Protein AF-A0A7W5ZHS7-F1 (afdb_monomer)

Mean predicted aligned erro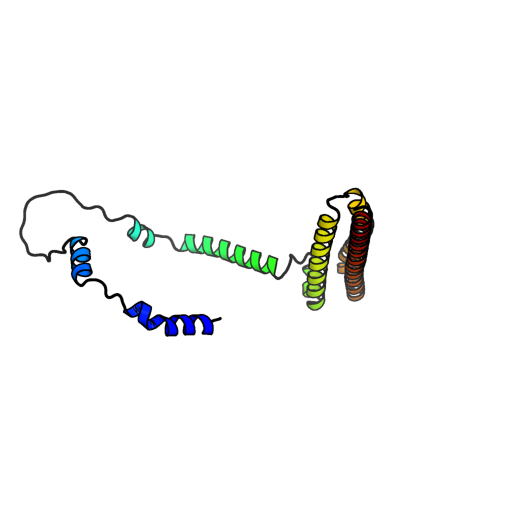r: 19.46 Å

Sequence (198 aa):
MKDKLQRFVRDNREAFDVYEPSDDLWNRLNQQLPAEEAPKVVPEVTPAVSTPSPFKQAWRNLNWRIAASIALVIGLGWVGYRVNQNYGITEAPEVALSNPTFAKQVSQYTQLIDTKRDELRQMTESNPNLYKEFAVELDQLERSYQNLKSDLPKNPNQEVVIQAMIQNLQWQIDLLNQQLDIIQRIKNKNNHANDKIM

Foldseek 3Di:
DVVVVVCVCVVCVVVVVVDDDDPCPVVVVVVVDPDDDDDDDDDDDDDDDDDDDPPVVCVVPPPVVVVVVVCVVVVCVVVVVVCCVVQVPQPCPPVCVVDVVLSVLVVVLVVLLVVLLVVLCVLCVVPVVLNVVLVVVLVVLVVVLVVLVVCLVVDPCNVVSSVVNSVSSVVSNVSSVVSSVVSVVVVVVVVVVVVVVD

Radius of gyration: 34.47 Å; Cα contacts (8 Å, |Δi|>4): 65; chains: 1; bounding box: 66×87×79 Å

Structure (mmCIF, N/CA/C/O backbone):
data_AF-A0A7W5ZHS7-F1
#
_entry.id   AF-A0A7W5ZHS7-F1
#
loop_
_atom_site.group_PDB
_atom_site.id
_atom_site.type_symbol
_atom_site.label_atom_id
_atom_site.label_alt_id
_atom_site.label_comp_id
_atom_site.label_asym_id
_atom_site.label_entity_id
_atom_site.label_seq_id
_atom_site.pdbx_PDB_ins_code
_atom_site.Cartn_x
_atom_site.Cartn_y
_atom_site.Cartn_z
_atom_site.occupancy
_atom_site.B_iso_or_equiv
_atom_site.auth_seq_id
_atom_site.auth_comp_id
_atom_site.auth_asym_id
_atom_site.auth_atom_id
_atom_site.pdbx_PDB_model_num
ATOM 1 N N . MET A 1 1 ? 19.246 -1.621 25.371 1.00 56.97 1 MET A N 1
ATOM 2 C CA . MET A 1 1 ? 18.595 -2.608 26.275 1.00 56.97 1 MET A CA 1
ATOM 3 C C . MET A 1 1 ? 19.594 -3.396 27.125 1.00 56.97 1 MET A C 1
ATOM 5 O O . MET A 1 1 ? 19.267 -3.669 28.272 1.00 56.97 1 MET A O 1
ATOM 9 N N . LYS A 1 2 ? 20.799 -3.714 26.620 1.00 61.50 2 LYS A N 1
ATOM 10 C CA . LYS A 1 2 ? 21.853 -4.446 27.357 1.00 61.50 2 LYS A CA 1
ATOM 11 C C . LYS A 1 2 ? 22.235 -3.801 28.705 1.00 61.50 2 LYS A C 1
ATOM 13 O O . LYS A 1 2 ? 22.369 -4.504 29.700 1.00 61.50 2 LYS A O 1
ATOM 18 N N . ASP A 1 3 ? 22.248 -2.470 28.773 1.00 78.62 3 ASP A N 1
ATOM 19 C CA . ASP A 1 3 ? 22.672 -1.730 29.977 1.00 78.62 3 ASP A CA 1
ATOM 20 C C . ASP A 1 3 ? 21.692 -1.828 31.157 1.00 78.62 3 ASP A C 1
ATOM 22 O O . ASP A 1 3 ? 22.062 -1.600 32.305 1.00 78.62 3 ASP A O 1
ATOM 26 N N . LYS A 1 4 ? 20.410 -2.132 30.906 1.00 80.25 4 LYS A N 1
ATOM 27 C CA . LYS A 1 4 ? 19.414 -2.285 31.983 1.00 80.25 4 LYS A CA 1
ATOM 28 C C . LYS A 1 4 ? 19.622 -3.593 32.746 1.00 80.25 4 LYS A C 1
ATOM 30 O O . LYS A 1 4 ? 19.571 -3.591 33.969 1.00 80.25 4 LYS A O 1
ATOM 35 N N . LEU A 1 5 ? 19.913 -4.675 32.024 1.00 83.69 5 LEU A N 1
ATOM 36 C CA . LEU A 1 5 ? 20.125 -5.995 32.612 1.00 83.69 5 LEU A CA 1
ATOM 37 C C . LEU A 1 5 ? 21.471 -6.075 33.341 1.00 83.69 5 LEU A C 1
ATOM 39 O O . LEU A 1 5 ? 21.538 -6.610 34.440 1.00 83.69 5 LEU A O 1
ATOM 43 N N . GLN A 1 6 ? 22.518 -5.457 32.783 1.00 82.62 6 GLN A N 1
ATOM 44 C CA . GLN A 1 6 ? 23.827 -5.387 33.435 1.00 82.62 6 GLN A CA 1
ATOM 45 C C . GLN A 1 6 ? 23.772 -4.637 34.776 1.00 82.62 6 GLN A C 1
ATOM 47 O O . GLN A 1 6 ? 24.385 -5.077 35.745 1.00 82.62 6 GLN A O 1
ATOM 52 N N . ARG A 1 7 ? 23.005 -3.539 34.850 1.00 85.44 7 ARG A N 1
ATOM 53 C CA . ARG A 1 7 ? 22.754 -2.826 36.114 1.00 85.44 7 ARG A CA 1
ATOM 54 C C . ARG A 1 7 ? 21.963 -3.683 37.095 1.00 85.44 7 ARG A C 1
ATOM 56 O O . ARG A 1 7 ? 22.403 -3.848 38.219 1.00 85.44 7 ARG A O 1
ATOM 63 N N . PHE A 1 8 ? 20.876 -4.310 36.646 1.00 90.31 8 PHE A N 1
ATOM 64 C CA . PHE A 1 8 ? 20.063 -5.182 37.495 1.00 90.31 8 PHE A CA 1
ATOM 65 C C . PHE A 1 8 ? 20.876 -6.322 38.125 1.00 90.31 8 PHE A C 1
ATOM 67 O O . PHE A 1 8 ? 20.809 -6.521 39.331 1.00 90.31 8 PHE A O 1
ATOM 74 N N . VAL A 1 9 ? 21.684 -7.038 37.337 1.00 85.62 9 VAL A N 1
ATOM 75 C CA . VAL A 1 9 ? 22.511 -8.145 37.848 1.00 85.62 9 VAL A CA 1
ATOM 76 C C . VAL A 1 9 ? 23.568 -7.643 38.832 1.00 85.62 9 VAL A C 1
ATOM 78 O O . VAL A 1 9 ? 23.790 -8.270 39.862 1.00 85.62 9 VAL A O 1
ATOM 81 N N . ARG A 1 10 ? 24.199 -6.497 38.549 1.00 84.19 10 ARG A N 1
ATOM 82 C CA . ARG A 1 10 ? 25.200 -5.898 39.441 1.00 84.19 10 ARG A CA 1
ATOM 83 C C . ARG A 1 10 ? 24.586 -5.454 40.768 1.00 84.19 10 ARG A C 1
ATOM 85 O O . ARG A 1 10 ? 25.151 -5.739 41.815 1.00 84.19 10 ARG A O 1
ATOM 92 N N . ASP A 1 11 ? 23.444 -4.780 40.709 1.00 90.69 11 ASP A N 1
ATOM 93 C CA . ASP A 1 11 ? 22.797 -4.176 41.874 1.00 90.69 11 ASP A CA 1
ATOM 94 C C . ASP A 1 11 ? 22.071 -5.234 42.741 1.00 90.69 11 ASP A C 1
ATOM 96 O O . ASP A 1 11 ? 21.742 -4.962 43.888 1.00 90.69 11 ASP A O 1
ATOM 100 N N . ASN A 1 12 ? 21.861 -6.454 42.220 1.00 87.00 12 ASN A N 1
ATOM 101 C CA . ASN A 1 12 ? 21.272 -7.589 42.947 1.00 87.00 12 ASN A CA 1
ATOM 102 C C . ASN A 1 12 ? 22.279 -8.714 43.239 1.00 87.00 12 ASN A C 1
ATOM 104 O O . ASN A 1 12 ? 21.873 -9.780 43.693 1.00 87.00 12 ASN A O 1
ATOM 108 N N . ARG A 1 13 ? 23.580 -8.511 42.985 1.00 82.62 13 ARG A N 1
ATOM 109 C CA . ARG A 1 13 ? 24.606 -9.560 43.118 1.00 82.62 13 ARG A CA 1
ATOM 110 C C . ARG A 1 13 ? 24.623 -10.196 44.508 1.00 82.62 13 ARG A C 1
ATOM 112 O O . ARG A 1 13 ? 24.650 -11.413 44.615 1.00 82.62 13 ARG A O 1
ATOM 119 N N . GLU A 1 14 ? 24.534 -9.377 45.549 1.00 81.25 14 GLU A N 1
ATOM 120 C CA . GLU A 1 14 ? 24.511 -9.858 46.932 1.00 81.25 14 GLU A CA 1
ATOM 121 C C . GLU A 1 14 ? 23.283 -10.736 47.205 1.00 81.25 14 GLU A C 1
ATOM 123 O O . GLU A 1 14 ? 23.408 -11.762 47.856 1.00 81.25 14 GLU A O 1
ATOM 128 N N . ALA A 1 15 ? 22.119 -10.419 46.627 1.00 78.06 15 ALA A N 1
ATOM 129 C CA . ALA A 1 15 ? 20.910 -11.232 46.778 1.00 78.06 15 ALA A CA 1
ATOM 130 C C . ALA A 1 15 ? 21.010 -12.613 46.100 1.00 78.06 15 ALA A C 1
ATOM 132 O O . ALA A 1 15 ? 20.282 -13.528 46.485 1.00 78.06 15 ALA A O 1
ATOM 133 N N . PHE A 1 16 ? 21.902 -12.777 45.115 1.00 79.19 16 PHE A N 1
ATOM 134 C CA . PHE A 1 16 ? 22.190 -14.078 44.503 1.00 79.19 16 PHE A CA 1
ATOM 135 C C . PHE A 1 16 ? 23.159 -14.922 45.341 1.00 79.19 16 PHE A C 1
ATOM 137 O O . PHE A 1 16 ? 23.028 -16.142 45.346 1.00 79.19 16 PHE A O 1
ATOM 144 N N . ASP A 1 17 ? 24.077 -14.282 46.070 1.00 73.00 17 ASP A N 1
ATOM 145 C CA . ASP A 1 17 ? 25.131 -14.951 46.847 1.00 73.00 17 ASP A CA 1
ATOM 146 C C . ASP A 1 17 ? 24.724 -15.224 48.320 1.00 73.00 17 ASP A C 1
ATOM 148 O O . ASP A 1 17 ? 25.497 -15.807 49.074 1.00 73.00 17 ASP A O 1
ATOM 152 N N . VAL A 1 18 ? 23.516 -14.829 48.756 1.00 72.31 18 VAL A N 1
ATOM 153 C CA . VAL A 1 18 ? 23.027 -14.999 50.150 1.00 72.31 18 VAL A CA 1
ATOM 154 C C . VAL A 1 18 ? 22.678 -16.447 50.508 1.00 72.31 18 VAL A C 1
ATOM 156 O O . VAL A 1 18 ? 22.740 -16.822 51.679 1.00 72.31 18 VAL A O 1
ATOM 159 N N . TYR A 1 19 ? 22.285 -17.264 49.533 1.00 73.06 19 TYR A N 1
ATOM 160 C CA . TYR A 1 19 ? 21.809 -18.621 49.790 1.00 73.06 19 TYR A CA 1
ATOM 161 C C . TYR A 1 19 ? 22.797 -19.642 49.248 1.00 73.06 19 TYR A C 1
ATOM 163 O O . TYR A 1 19 ? 22.740 -20.021 48.078 1.00 73.06 19 TYR A O 1
ATOM 171 N N . GLU A 1 20 ? 23.674 -20.130 50.119 1.00 69.31 20 GLU A N 1
ATOM 172 C CA . GLU A 1 20 ? 24.419 -21.344 49.824 1.00 69.31 20 GLU A CA 1
ATOM 173 C C . GLU A 1 20 ? 23.492 -22.563 49.978 1.00 69.31 20 GLU A C 1
ATOM 175 O O . GLU A 1 20 ? 22.718 -22.656 50.941 1.00 69.31 20 GLU A O 1
ATOM 180 N N . PRO A 1 21 ? 23.507 -23.500 49.016 1.00 72.81 21 PRO A N 1
ATOM 181 C CA . PRO A 1 21 ? 22.811 -24.767 49.177 1.00 72.81 21 PRO A CA 1
ATOM 182 C C . PRO A 1 21 ? 23.347 -25.488 50.424 1.00 72.81 21 PRO A C 1
ATOM 184 O O . PRO A 1 21 ? 24.551 -25.525 50.636 1.00 72.81 21 PRO A O 1
ATOM 187 N N . SER A 1 22 ? 22.469 -26.103 51.231 1.00 74.25 22 SER A N 1
ATOM 188 C CA . SER A 1 22 ? 22.902 -26.934 52.365 1.00 74.25 22 SER A CA 1
ATOM 189 C C . SER A 1 22 ? 23.915 -27.985 51.904 1.00 74.25 22 SER A C 1
ATOM 191 O O . SER A 1 22 ? 23.628 -28.682 50.926 1.00 74.25 22 SER A O 1
ATOM 193 N N . ASP A 1 23 ? 25.008 -28.172 52.643 1.00 72.88 23 ASP A N 1
ATOM 194 C CA . ASP A 1 23 ? 26.097 -29.105 52.300 1.00 72.88 23 ASP A CA 1
ATOM 195 C C . ASP A 1 23 ? 25.607 -30.531 51.983 1.00 72.88 23 ASP A C 1
ATOM 197 O O . ASP A 1 23 ? 26.161 -31.239 51.143 1.00 72.88 23 ASP A O 1
ATOM 201 N N . ASP A 1 24 ? 24.489 -30.928 52.594 1.00 71.44 24 ASP A N 1
ATOM 202 C CA . ASP A 1 24 ? 23.864 -32.243 52.452 1.00 71.44 24 ASP A CA 1
ATOM 203 C C . ASP A 1 24 ? 23.009 -32.411 51.171 1.00 71.44 24 ASP A C 1
ATOM 205 O O . ASP A 1 24 ? 22.417 -33.464 50.917 1.00 71.44 24 ASP A O 1
ATOM 209 N N . LEU A 1 25 ? 22.901 -31.375 50.328 1.00 76.31 25 LEU A N 1
ATOM 210 C CA . LEU A 1 25 ? 22.224 -31.468 49.024 1.00 76.31 25 LEU A CA 1
ATOM 211 C C . LEU A 1 25 ? 22.947 -32.427 48.079 1.00 76.31 25 LEU A C 1
ATOM 213 O O . LEU A 1 25 ? 22.292 -33.200 47.380 1.00 76.31 25 LEU A O 1
ATOM 217 N N . TRP A 1 26 ? 24.279 -32.435 48.103 1.00 75.19 26 TRP A N 1
ATOM 218 C CA . TRP A 1 26 ? 25.072 -33.344 47.277 1.00 75.19 26 TRP A CA 1
ATOM 219 C C . TRP A 1 26 ? 24.922 -34.807 47.706 1.00 75.19 26 TRP A C 1
ATOM 221 O O . TRP A 1 26 ? 24.842 -35.688 46.852 1.00 75.19 26 TRP A O 1
ATOM 231 N N . ASN A 1 27 ? 24.775 -35.072 49.007 1.00 74.06 27 ASN A N 1
ATOM 232 C CA . ASN A 1 27 ? 24.537 -36.422 49.529 1.00 74.06 27 ASN A CA 1
ATOM 233 C C . ASN A 1 27 ? 23.168 -36.969 49.106 1.00 74.06 27 ASN A C 1
ATOM 235 O O . ASN A 1 27 ? 23.058 -38.131 48.713 1.00 74.06 27 ASN A O 1
ATOM 239 N N . ARG A 1 28 ? 22.131 -36.121 49.115 1.00 75.06 28 ARG A N 1
ATOM 240 C CA . ARG A 1 28 ? 20.786 -36.477 48.634 1.00 75.06 28 ARG A CA 1
ATOM 241 C C . ARG A 1 28 ? 20.753 -36.747 47.131 1.00 75.06 28 ARG A C 1
ATOM 243 O O . ARG A 1 28 ? 20.065 -37.667 46.699 1.00 75.06 28 ARG A O 1
ATOM 250 N N . LEU A 1 29 ? 21.517 -35.985 46.348 1.00 71.75 29 LEU A N 1
ATOM 251 C CA . LEU A 1 29 ? 21.679 -36.232 44.914 1.00 71.75 29 LEU A CA 1
ATOM 252 C C . LEU A 1 29 ? 22.421 -37.552 44.655 1.00 71.75 29 LEU A C 1
ATOM 254 O O . LEU A 1 29 ? 21.983 -38.331 43.813 1.00 71.75 29 LEU A O 1
ATOM 258 N N . ASN A 1 30 ? 23.471 -37.855 45.425 1.00 68.00 30 ASN A N 1
ATOM 259 C CA . ASN A 1 30 ? 24.209 -39.117 45.319 1.00 68.00 30 ASN A CA 1
ATOM 260 C C . ASN A 1 30 ? 23.383 -40.342 45.739 1.00 68.00 30 ASN A C 1
ATOM 262 O O . ASN A 1 30 ? 23.543 -41.398 45.141 1.00 68.00 30 ASN A O 1
ATOM 266 N N . GLN A 1 31 ? 22.460 -40.218 46.701 1.00 70.62 31 GLN A N 1
ATOM 267 C CA . GLN A 1 31 ? 21.519 -41.300 47.041 1.00 70.62 31 GLN A CA 1
ATOM 268 C C . GLN A 1 31 ? 20.511 -41.604 45.923 1.00 70.62 31 GLN A C 1
ATOM 270 O O . GLN A 1 31 ? 19.958 -42.701 45.879 1.00 70.62 31 GLN A O 1
ATOM 275 N N . GLN A 1 32 ? 20.255 -40.646 45.028 1.00 65.06 32 GLN A N 1
ATOM 276 C CA . GLN A 1 32 ? 19.354 -40.817 43.884 1.00 65.06 32 GLN A CA 1
ATOM 277 C C . GLN A 1 32 ? 20.072 -41.300 42.617 1.00 65.06 32 GLN A C 1
ATOM 279 O O . GLN A 1 32 ? 19.417 -41.558 41.604 1.00 65.06 32 GLN A O 1
ATOM 284 N N . LEU A 1 33 ? 21.398 -41.452 42.662 1.00 63.69 33 LEU A N 1
ATOM 285 C CA . LEU A 1 33 ? 22.182 -42.032 41.581 1.00 63.69 33 LEU A CA 1
ATOM 286 C C . LEU A 1 33 ? 22.479 -43.501 41.920 1.00 63.69 33 LEU A C 1
ATOM 288 O O . LEU A 1 33 ? 22.951 -43.784 43.020 1.00 63.69 33 LEU A O 1
ATOM 292 N N . PRO A 1 34 ? 22.199 -44.461 41.019 1.00 56.72 34 PRO A N 1
ATOM 293 C CA . PRO A 1 34 ? 22.577 -45.850 41.251 1.00 56.72 34 PRO A CA 1
ATOM 294 C C . PRO A 1 34 ? 24.098 -45.930 41.425 1.00 56.72 34 PRO A C 1
ATOM 296 O O . PRO A 1 34 ? 24.843 -45.482 40.553 1.00 56.72 34 PRO A O 1
ATOM 299 N N . ALA A 1 35 ? 24.543 -46.454 42.570 1.00 53.97 35 ALA A N 1
ATOM 300 C CA . ALA A 1 35 ? 25.955 -46.583 42.903 1.00 53.97 35 ALA A CA 1
ATOM 301 C C . ALA A 1 35 ? 26.671 -47.432 41.842 1.00 53.97 35 ALA A C 1
ATOM 303 O O . ALA A 1 35 ? 26.321 -48.587 41.600 1.00 53.97 35 ALA A O 1
ATOM 304 N N . GLU A 1 36 ? 27.658 -46.832 41.186 1.00 55.25 36 GLU A N 1
ATOM 305 C CA . GLU A 1 36 ? 28.481 -47.480 40.173 1.00 55.25 36 GLU A CA 1
ATOM 306 C C . GLU A 1 36 ? 29.581 -48.281 40.886 1.00 55.25 36 GLU A C 1
ATOM 308 O O . GLU A 1 36 ? 30.623 -47.748 41.267 1.00 55.25 36 GLU A O 1
ATOM 313 N N . GLU A 1 37 ? 29.325 -49.566 41.142 1.00 45.41 37 GLU A N 1
ATOM 314 C CA . GLU A 1 37 ? 30.343 -50.477 41.670 1.00 45.41 37 GLU A CA 1
ATOM 315 C C . GLU A 1 37 ? 31.334 -50.877 40.565 1.00 45.41 37 GLU A C 1
ATOM 317 O O . GLU A 1 37 ? 30.971 -51.414 39.516 1.00 45.41 37 GLU A O 1
ATOM 322 N N . ALA A 1 38 ? 32.618 -50.609 40.817 1.00 47.56 38 ALA A N 1
ATOM 323 C CA . ALA A 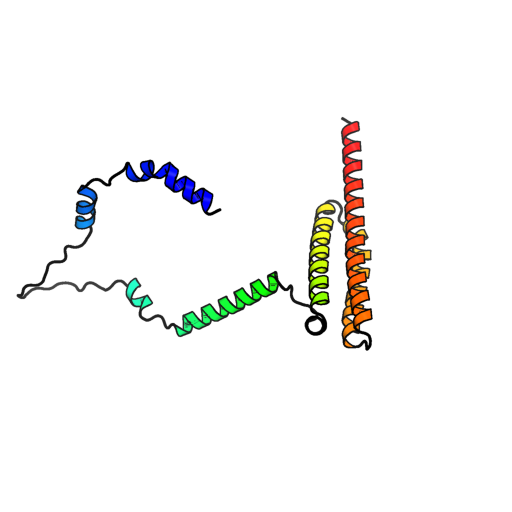1 38 ? 33.734 -51.021 39.972 1.00 47.56 38 ALA A CA 1
ATOM 324 C C . ALA A 1 38 ? 33.902 -52.560 39.949 1.00 47.56 38 ALA A C 1
ATOM 326 O O . ALA A 1 38 ? 33.673 -53.225 40.961 1.00 47.56 38 ALA A O 1
ATOM 327 N N . PRO A 1 39 ? 34.366 -53.158 38.834 1.00 43.72 39 PRO A N 1
ATOM 328 C CA . PRO A 1 39 ? 34.261 -54.597 38.621 1.00 43.72 39 PRO A CA 1
ATOM 329 C C . PRO A 1 39 ? 35.430 -55.377 39.240 1.00 43.72 39 PRO A C 1
ATOM 331 O O . PRO A 1 39 ? 36.591 -55.163 38.882 1.00 43.72 39 PRO A O 1
ATOM 334 N N . LYS A 1 40 ? 35.128 -56.374 40.082 1.00 40.22 40 LYS A N 1
ATOM 335 C CA . LYS A 1 40 ? 36.003 -57.536 40.334 1.00 40.22 40 LYS A CA 1
ATOM 336 C C . LYS A 1 40 ? 35.180 -58.839 40.380 1.00 40.22 40 LYS A C 1
ATOM 338 O O . LYS A 1 40 ? 34.325 -58.995 41.237 1.00 40.22 40 LYS A O 1
ATOM 343 N N . VAL A 1 41 ? 35.475 -59.712 39.404 1.00 47.94 41 VAL A N 1
ATOM 344 C CA . VAL A 1 41 ? 35.377 -61.199 39.295 1.00 47.94 41 VAL A CA 1
ATOM 345 C C . VAL A 1 41 ? 34.851 -61.905 40.572 1.00 47.94 41 VAL A C 1
ATOM 347 O O . VAL A 1 41 ? 35.396 -61.629 41.632 1.00 47.94 41 VAL A O 1
ATOM 350 N N . VAL A 1 42 ? 33.855 -62.816 40.607 1.00 43.03 42 VAL A N 1
ATOM 351 C CA . VAL A 1 42 ? 33.674 -64.159 39.968 1.00 43.03 42 VAL A CA 1
ATOM 352 C C . VAL A 1 42 ? 32.155 -64.598 40.053 1.00 43.03 42 VAL A C 1
ATOM 354 O O . VAL A 1 42 ? 31.359 -63.746 40.429 1.00 43.03 42 VAL A O 1
ATOM 357 N N . PRO A 1 43 ? 31.671 -65.811 39.654 1.00 52.69 43 PRO A N 1
ATOM 358 C CA . PRO A 1 43 ? 30.443 -66.032 38.864 1.00 52.69 43 PRO A CA 1
ATOM 359 C C . PRO A 1 43 ? 29.202 -66.527 39.664 1.00 52.69 43 PRO A C 1
ATOM 361 O O . PRO A 1 43 ? 29.297 -66.786 40.857 1.00 52.69 43 PRO A O 1
ATOM 364 N N . GLU A 1 44 ? 28.081 -66.743 38.946 1.00 47.47 44 GLU A N 1
ATOM 365 C CA . GLU A 1 44 ? 26.771 -67.289 39.399 1.00 47.47 44 GLU A CA 1
ATOM 366 C C . GLU A 1 44 ? 25.953 -66.333 40.300 1.00 47.47 44 GLU A C 1
ATOM 368 O O . GLU A 1 44 ? 26.457 -65.814 41.279 1.00 47.47 44 GLU A O 1
ATOM 373 N N . VAL A 1 45 ? 24.678 -65.987 40.078 1.00 43.31 45 VAL A N 1
ATOM 374 C CA . VAL A 1 45 ? 23.527 -66.592 39.384 1.00 43.31 45 VAL A CA 1
ATOM 375 C C . VAL A 1 45 ? 22.616 -65.436 38.883 1.00 43.31 45 VAL A C 1
ATOM 377 O O . VAL A 1 45 ? 22.574 -64.368 39.485 1.00 43.31 45 VAL A O 1
ATOM 380 N N . THR A 1 46 ? 21.894 -65.641 37.776 1.00 47.38 46 THR A N 1
ATOM 381 C CA . THR A 1 46 ? 20.889 -64.753 37.122 1.00 47.38 46 THR A CA 1
ATOM 382 C C . THR A 1 46 ? 19.930 -64.014 38.085 1.00 47.38 46 THR A C 1
ATOM 384 O O . THR A 1 46 ? 19.525 -64.648 39.060 1.00 47.38 46 THR A O 1
ATOM 387 N N . PRO A 1 47 ? 19.443 -62.770 37.801 1.00 46.09 47 PRO A N 1
ATOM 388 C CA . PRO A 1 47 ? 18.503 -62.530 36.686 1.00 46.09 47 PRO A CA 1
ATOM 389 C C . PRO A 1 47 ? 18.516 -61.140 35.991 1.00 46.09 47 PRO A C 1
ATOM 391 O O . PRO A 1 47 ? 19.063 -60.158 36.470 1.00 46.09 47 PRO A O 1
ATOM 394 N N . ALA A 1 48 ? 17.801 -61.103 34.858 1.00 41.78 48 ALA A N 1
ATOM 395 C CA . ALA A 1 48 ? 17.092 -59.965 34.253 1.00 41.78 48 ALA A CA 1
ATOM 396 C C . ALA A 1 48 ? 17.893 -58.736 33.760 1.00 41.78 48 ALA A C 1
ATOM 398 O O . ALA A 1 48 ? 18.113 -57.744 34.446 1.00 41.78 48 ALA A O 1
ATOM 399 N N . VAL A 1 49 ? 18.185 -58.811 32.460 1.00 45.41 49 VAL A N 1
ATOM 400 C CA . VAL A 1 49 ? 18.560 -57.765 31.497 1.00 45.41 49 VAL A CA 1
ATOM 401 C C . VAL A 1 49 ? 17.805 -56.440 31.701 1.00 45.41 49 VAL A C 1
ATOM 403 O O . VAL A 1 49 ? 16.588 -56.371 31.541 1.00 45.41 49 VAL A O 1
ATOM 406 N N . SER A 1 50 ? 18.550 -55.365 31.953 1.00 53.16 50 SER A N 1
ATOM 407 C CA . SER A 1 50 ? 18.090 -53.979 31.868 1.00 53.16 50 SER A CA 1
ATOM 408 C C . SER A 1 50 ? 18.089 -53.500 30.410 1.00 53.16 50 SER A C 1
ATOM 410 O O . SER A 1 50 ? 19.097 -53.508 29.704 1.00 53.16 50 SER A O 1
ATOM 412 N N . THR A 1 51 ? 16.915 -53.094 29.936 1.00 54.28 51 THR A N 1
ATOM 413 C CA . THR A 1 51 ? 16.686 -52.505 28.611 1.00 54.28 51 THR A CA 1
ATOM 414 C C . THR A 1 51 ? 17.275 -51.090 28.519 1.00 54.28 51 THR A C 1
ATOM 416 O O . THR A 1 51 ? 17.032 -50.285 29.423 1.00 54.28 51 THR A O 1
ATOM 419 N N . PRO A 1 52 ? 17.984 -50.719 27.435 1.00 51.00 52 PRO A N 1
ATOM 420 C CA . PRO A 1 52 ? 18.449 -49.350 27.240 1.00 51.00 52 PRO A CA 1
ATOM 421 C C . PRO A 1 52 ? 17.284 -48.386 26.956 1.00 51.00 52 PRO A C 1
ATOM 423 O O . PRO A 1 52 ? 16.358 -48.694 26.207 1.00 51.00 52 PRO A O 1
ATOM 426 N N . SER A 1 53 ? 17.361 -47.192 27.550 1.00 57.50 53 SER A N 1
ATOM 427 C CA . SER A 1 53 ? 16.407 -46.090 27.368 1.00 57.50 53 SER A CA 1
ATOM 428 C C . SER A 1 53 ? 16.245 -45.698 25.884 1.00 57.50 53 SER A C 1
ATOM 430 O O . SER A 1 53 ? 17.247 -45.422 25.213 1.00 57.50 53 SER A O 1
ATOM 432 N N . PRO A 1 54 ? 15.002 -45.587 25.368 1.00 52.44 54 PRO A N 1
ATOM 433 C CA . PRO A 1 54 ? 14.727 -45.357 23.946 1.00 52.44 54 PRO A CA 1
ATOM 434 C C . PRO A 1 54 ? 15.111 -43.951 23.452 1.00 52.44 54 PRO A C 1
ATOM 436 O O . PRO A 1 54 ? 15.160 -43.710 22.246 1.00 52.44 54 PRO A O 1
ATOM 439 N N . PHE A 1 55 ? 15.417 -43.007 24.351 1.00 56.62 55 PHE A N 1
ATOM 440 C CA . PHE A 1 55 ? 15.586 -41.599 23.978 1.00 56.62 55 PHE A CA 1
ATOM 441 C C . PHE A 1 55 ? 16.978 -41.268 23.412 1.00 56.62 55 PHE A C 1
ATOM 443 O O . PHE A 1 55 ? 17.093 -40.515 22.448 1.00 56.62 55 PHE A O 1
ATOM 450 N N . LYS A 1 56 ? 18.056 -41.871 23.938 1.00 51.81 56 LYS A N 1
ATOM 451 C CA . LYS A 1 56 ? 19.429 -41.623 23.438 1.00 51.81 56 LYS A CA 1
ATOM 452 C C . LYS A 1 56 ? 19.748 -42.371 22.138 1.00 51.81 56 LYS A C 1
ATOM 454 O O . LYS A 1 56 ? 20.616 -41.937 21.384 1.00 51.81 56 LYS A O 1
ATOM 459 N N . GLN A 1 57 ? 19.055 -43.475 21.854 1.00 52.66 57 GLN A N 1
ATOM 460 C CA . GLN A 1 57 ? 19.289 -44.280 20.649 1.00 52.66 57 GLN A CA 1
ATOM 461 C C . GLN A 1 57 ? 18.547 -43.726 19.420 1.00 52.66 57 GLN A C 1
ATOM 463 O O . GLN A 1 57 ? 19.065 -43.807 18.307 1.00 52.66 57 GLN A O 1
ATOM 468 N N . ALA A 1 58 ? 17.400 -43.066 19.627 1.00 56.62 58 ALA A N 1
ATOM 469 C CA . ALA A 1 58 ? 16.638 -42.401 18.569 1.00 56.62 58 ALA A CA 1
ATOM 470 C C . ALA A 1 58 ? 17.413 -41.254 17.888 1.00 56.62 58 ALA A C 1
ATOM 472 O O . ALA A 1 58 ? 17.266 -41.035 16.689 1.00 56.62 58 ALA A O 1
ATOM 473 N N . TRP A 1 59 ? 18.283 -40.549 18.619 1.00 54.41 59 TRP A N 1
ATOM 474 C CA . TRP A 1 59 ? 19.062 -39.425 18.078 1.00 54.41 59 TRP A CA 1
ATOM 475 C C . TRP A 1 59 ? 20.316 -39.857 17.310 1.00 54.41 59 TRP A C 1
ATOM 477 O O . TRP A 1 59 ? 20.824 -39.093 16.492 1.00 54.41 59 TRP A O 1
ATOM 487 N N . ARG A 1 60 ? 20.813 -41.081 17.531 1.00 57.31 60 ARG A N 1
ATOM 488 C CA . ARG A 1 60 ? 21.996 -41.601 16.825 1.00 57.31 60 ARG A CA 1
ATOM 489 C C . ARG A 1 60 ? 21.661 -42.161 15.438 1.00 57.31 60 ARG A C 1
ATOM 491 O O . ARG A 1 60 ? 22.520 -42.154 14.563 1.00 57.31 60 ARG A O 1
ATOM 498 N N . ASN A 1 61 ? 20.411 -42.575 15.227 1.00 55.81 61 ASN A N 1
ATOM 499 C CA . ASN A 1 61 ? 19.955 -43.212 13.987 1.00 55.81 61 ASN A CA 1
ATOM 500 C C . ASN A 1 61 ? 18.992 -42.327 13.178 1.00 55.81 61 ASN A C 1
ATOM 502 O O . ASN A 1 61 ? 18.357 -42.801 12.235 1.00 55.81 61 ASN A O 1
ATOM 506 N N . LEU A 1 62 ? 18.848 -41.048 13.539 1.00 58.34 62 LEU A N 1
ATOM 507 C CA . LEU A 1 62 ? 17.981 -40.143 12.800 1.00 58.34 62 LEU A CA 1
ATOM 508 C C . LEU A 1 62 ? 18.645 -39.813 11.461 1.00 58.34 62 LEU A C 1
ATOM 510 O O . LEU A 1 62 ? 19.688 -39.167 11.417 1.00 58.34 62 LEU A O 1
ATOM 514 N N . ASN A 1 63 ? 18.055 -40.275 10.359 1.00 59.94 63 ASN A N 1
ATOM 515 C CA . ASN A 1 63 ? 18.536 -39.990 9.011 1.00 59.94 63 ASN A CA 1
ATOM 516 C C . ASN A 1 63 ? 18.504 -38.475 8.765 1.00 59.94 63 ASN A C 1
ATOM 518 O O . ASN A 1 63 ? 17.466 -37.925 8.394 1.00 59.94 63 ASN A O 1
ATOM 522 N N . TRP A 1 64 ? 19.652 -37.806 8.914 1.00 63.75 64 TRP A N 1
ATOM 523 C CA . TRP A 1 64 ? 19.816 -36.355 8.727 1.00 63.75 64 TRP A CA 1
ATOM 524 C C . TRP A 1 64 ? 19.289 -35.857 7.374 1.00 63.75 64 TRP A C 1
ATOM 526 O O . TRP A 1 64 ? 18.938 -34.693 7.229 1.00 63.75 64 TRP A O 1
ATOM 536 N N . ARG A 1 65 ? 19.157 -36.756 6.393 1.00 63.66 65 ARG A N 1
ATOM 537 C CA . ARG A 1 65 ? 18.555 -36.502 5.078 1.00 63.66 65 ARG A CA 1
ATOM 538 C C . ARG A 1 65 ? 17.078 -36.091 5.164 1.00 63.66 65 ARG A C 1
ATOM 540 O O . ARG A 1 65 ? 16.658 -35.201 4.433 1.00 63.66 65 ARG A O 1
ATOM 547 N N . ILE A 1 66 ? 16.304 -36.696 6.069 1.00 71.69 66 ILE A N 1
ATOM 548 C CA . ILE A 1 66 ? 14.885 -36.358 6.272 1.00 71.69 66 ILE A CA 1
ATOM 549 C C . ILE A 1 66 ? 14.783 -35.013 6.997 1.00 71.69 66 ILE A C 1
ATOM 551 O O . ILE A 1 66 ? 14.062 -34.127 6.543 1.00 71.69 66 ILE A O 1
ATOM 555 N N . ALA A 1 67 ? 15.584 -34.811 8.047 1.00 66.00 67 ALA A N 1
ATOM 556 C CA . ALA A 1 67 ? 15.662 -33.530 8.749 1.00 66.00 67 ALA A CA 1
ATOM 557 C C . ALA A 1 67 ? 16.081 -32.377 7.815 1.00 66.00 67 ALA A C 1
ATOM 559 O O . ALA A 1 67 ? 15.485 -31.305 7.872 1.00 66.00 67 ALA A O 1
ATOM 560 N N . ALA A 1 68 ? 17.031 -32.611 6.902 1.00 72.69 68 ALA A N 1
ATOM 561 C CA . ALA A 1 68 ? 17.451 -31.631 5.902 1.00 72.69 68 ALA A CA 1
ATOM 562 C C . ALA A 1 68 ? 16.314 -31.252 4.942 1.00 72.69 68 ALA A C 1
ATOM 564 O O . ALA A 1 68 ? 16.144 -30.072 4.659 1.00 72.69 68 ALA A O 1
ATOM 565 N N . SER A 1 69 ? 15.495 -32.208 4.486 1.00 72.69 69 SER A N 1
ATOM 566 C CA . SER A 1 69 ? 14.340 -31.903 3.624 1.00 72.69 69 SER A CA 1
ATOM 567 C C . SER A 1 69 ? 13.277 -31.056 4.331 1.00 72.69 69 SER A C 1
ATOM 569 O O . SER A 1 69 ? 12.785 -30.086 3.760 1.00 72.69 69 SER A O 1
ATOM 571 N N . ILE A 1 70 ? 12.984 -31.354 5.601 1.00 82.12 70 ILE A N 1
ATOM 572 C CA . ILE A 1 70 ? 12.025 -30.592 6.410 1.00 82.12 70 ILE A CA 1
ATOM 573 C C . ILE A 1 70 ? 12.575 -29.191 6.700 1.00 82.12 70 ILE A C 1
ATOM 575 O O . ILE A 1 70 ? 11.859 -28.207 6.539 1.00 82.12 70 ILE A O 1
ATOM 579 N N . ALA A 1 71 ? 13.859 -29.077 7.050 1.00 82.56 71 ALA A N 1
ATOM 580 C CA . ALA A 1 71 ? 14.522 -27.791 7.251 1.00 82.56 71 ALA A CA 1
ATOM 581 C C . ALA A 1 71 ? 14.573 -26.951 5.965 1.00 82.56 71 ALA A C 1
ATOM 583 O O . ALA A 1 71 ? 14.462 -25.733 6.038 1.00 82.56 71 ALA A O 1
ATOM 584 N N . LEU A 1 72 ? 14.690 -27.581 4.793 1.00 85.38 72 LEU A N 1
ATOM 585 C CA . LEU A 1 72 ? 14.670 -26.896 3.501 1.00 85.38 72 LEU A CA 1
ATOM 586 C C . LEU A 1 72 ? 13.261 -26.384 3.180 1.00 85.38 72 LEU A C 1
ATOM 588 O O . LEU A 1 72 ? 13.119 -25.231 2.792 1.00 85.38 72 LEU A O 1
ATOM 592 N N . VAL A 1 73 ? 12.212 -27.175 3.428 1.00 85.50 73 VAL A N 1
ATOM 593 C CA . VAL A 1 73 ? 10.816 -26.730 3.260 1.00 85.50 73 VAL A CA 1
ATOM 594 C C . VAL A 1 73 ? 10.467 -25.609 4.238 1.00 85.50 73 VAL A C 1
ATOM 596 O O . VAL A 1 73 ? 9.886 -24.608 3.830 1.00 85.50 73 VAL A O 1
ATOM 599 N N . ILE A 1 74 ? 10.865 -25.722 5.507 1.00 89.44 74 ILE A N 1
ATOM 600 C CA . ILE A 1 74 ? 10.668 -24.661 6.504 1.00 89.44 74 ILE A CA 1
ATOM 601 C C . ILE A 1 74 ? 11.508 -23.432 6.149 1.00 89.44 74 ILE A C 1
ATOM 603 O O . ILE A 1 74 ? 11.027 -22.315 6.278 1.00 89.44 74 ILE A O 1
ATOM 607 N N . GLY A 1 75 ? 12.735 -23.615 5.662 1.00 85.06 75 GLY A N 1
ATOM 608 C CA . GLY A 1 75 ? 13.618 -22.536 5.231 1.00 85.06 75 GLY A CA 1
ATOM 609 C C . GLY A 1 75 ? 13.067 -21.788 4.020 1.00 85.06 75 GLY A C 1
ATOM 610 O O . GLY A 1 75 ? 13.002 -20.565 4.047 1.00 85.06 75 GLY A O 1
ATOM 611 N N . LEU A 1 76 ? 12.598 -22.500 2.993 1.00 85.31 76 LEU A N 1
ATOM 612 C CA . LEU A 1 76 ? 11.927 -21.912 1.832 1.00 85.31 76 LEU A CA 1
ATOM 613 C C . LEU A 1 76 ? 10.584 -21.288 2.210 1.00 85.31 76 LEU A C 1
ATOM 615 O O . LEU A 1 76 ? 10.262 -20.217 1.714 1.00 85.31 76 LEU A O 1
ATOM 619 N N . GLY A 1 77 ? 9.829 -21.908 3.117 1.00 86.12 77 GLY A N 1
ATOM 620 C CA . GLY A 1 77 ? 8.592 -21.353 3.658 1.00 86.12 77 GLY A CA 1
ATOM 621 C C . GLY A 1 77 ? 8.834 -20.083 4.473 1.00 86.12 77 GLY A C 1
ATOM 622 O O . GLY A 1 77 ? 8.091 -19.121 4.333 1.00 86.12 77 GLY A O 1
ATOM 623 N N . TRP A 1 78 ? 9.904 -20.030 5.268 1.00 85.38 78 TRP A N 1
ATOM 624 C CA . TRP A 1 78 ? 10.288 -18.868 6.071 1.00 85.38 78 TRP A CA 1
ATOM 625 C C . TRP A 1 78 ? 10.867 -17.746 5.214 1.00 85.38 78 TRP A C 1
ATOM 627 O O . TRP A 1 78 ? 10.500 -16.591 5.401 1.00 85.38 78 TRP A O 1
ATOM 637 N N . VAL A 1 79 ? 11.720 -18.066 4.236 1.00 82.31 79 VAL A N 1
ATOM 638 C CA . VAL A 1 79 ? 12.198 -17.101 3.236 1.00 82.31 79 VAL A CA 1
ATOM 639 C C . VAL A 1 79 ? 11.027 -16.597 2.401 1.00 82.31 79 VAL A C 1
ATOM 641 O O . VAL A 1 79 ? 10.893 -15.392 2.250 1.00 82.31 79 VAL A O 1
ATOM 644 N N . GLY A 1 80 ? 10.139 -17.474 1.936 1.00 79.31 80 GLY A N 1
ATOM 645 C CA . GLY A 1 80 ? 8.919 -17.109 1.219 1.00 79.31 80 GLY A CA 1
ATOM 646 C C . GLY A 1 80 ? 7.996 -16.224 2.054 1.00 79.31 80 GLY A C 1
ATOM 647 O O . GLY A 1 80 ? 7.544 -15.197 1.569 1.00 79.31 80 GLY A O 1
ATOM 648 N N . TYR A 1 81 ? 7.792 -16.544 3.333 1.00 79.19 81 TYR A N 1
ATOM 649 C CA . TYR A 1 81 ? 7.021 -15.725 4.270 1.00 79.19 81 TYR A CA 1
ATOM 650 C C . TYR A 1 81 ? 7.676 -14.362 4.516 1.00 79.19 81 TYR A C 1
ATOM 652 O O . TYR A 1 81 ? 7.001 -13.338 4.513 1.00 79.19 81 TYR A O 1
ATOM 660 N N . ARG A 1 82 ? 9.002 -14.316 4.680 1.00 74.25 82 ARG A N 1
ATOM 661 C CA . ARG A 1 82 ? 9.733 -13.069 4.927 1.00 74.25 82 ARG A CA 1
ATOM 662 C C . ARG A 1 82 ? 9.831 -12.194 3.679 1.00 74.25 82 ARG A C 1
ATOM 664 O O . ARG A 1 82 ? 9.759 -10.975 3.791 1.00 74.25 82 ARG A O 1
ATOM 671 N N . VAL A 1 83 ? 9.988 -12.803 2.503 1.00 66.88 83 VAL A N 1
ATOM 672 C CA . VAL A 1 83 ? 9.890 -12.108 1.217 1.00 66.88 83 VAL A CA 1
ATOM 673 C C . VAL A 1 83 ? 8.465 -11.613 1.037 1.00 66.88 83 VAL A C 1
ATOM 675 O O . VAL A 1 83 ? 8.323 -10.439 0.782 1.00 66.88 83 VAL A O 1
ATOM 678 N N . ASN A 1 84 ? 7.426 -12.406 1.305 1.00 68.38 84 ASN A N 1
ATOM 679 C CA . ASN A 1 84 ? 6.033 -11.947 1.259 1.00 68.38 84 ASN A CA 1
ATOM 680 C C . ASN A 1 84 ? 5.752 -10.762 2.210 1.00 68.38 84 ASN A C 1
ATOM 682 O O . ASN A 1 84 ? 4.991 -9.865 1.864 1.00 68.38 84 ASN A O 1
ATOM 686 N N . GLN A 1 85 ? 6.382 -10.719 3.391 1.00 60.03 85 GLN A N 1
ATOM 687 C CA . GLN A 1 85 ? 6.238 -9.596 4.328 1.00 60.03 85 GLN A CA 1
ATOM 688 C C . GLN A 1 85 ? 7.021 -8.333 3.923 1.00 60.03 85 GLN A C 1
ATOM 690 O O . GLN A 1 85 ? 6.551 -7.227 4.179 1.00 60.03 85 GLN A O 1
ATOM 695 N N . ASN A 1 86 ? 8.201 -8.468 3.306 1.00 54.00 86 ASN A N 1
ATOM 696 C CA . ASN A 1 86 ? 9.057 -7.325 2.937 1.00 54.00 86 ASN A CA 1
ATOM 697 C C . ASN A 1 86 ? 8.900 -6.873 1.474 1.00 54.00 86 ASN A C 1
ATOM 699 O O . ASN A 1 86 ? 9.194 -5.730 1.135 1.00 54.00 86 ASN A O 1
ATOM 703 N N . TYR A 1 87 ? 8.451 -7.778 0.619 1.00 52.91 87 TYR A N 1
ATOM 704 C CA . TYR A 1 87 ? 8.163 -7.637 -0.798 1.00 52.91 87 TYR A CA 1
ATOM 705 C C . TYR A 1 87 ? 6.794 -8.280 -1.001 1.00 52.91 87 TYR A C 1
ATOM 707 O O . TYR A 1 87 ? 6.694 -9.451 -1.371 1.00 52.91 87 TYR A O 1
ATOM 715 N N . GLY A 1 88 ? 5.732 -7.525 -0.697 1.00 48.41 88 GLY A N 1
ATOM 716 C CA . GLY A 1 88 ? 4.378 -7.925 -1.073 1.00 48.41 88 GLY A CA 1
ATOM 717 C C . GLY A 1 88 ? 4.413 -8.426 -2.511 1.00 48.41 88 GLY A C 1
ATOM 718 O O . GLY A 1 88 ? 5.0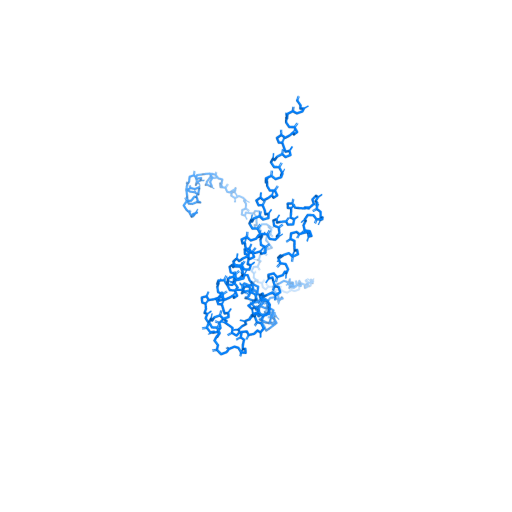70 -7.794 -3.346 1.00 48.41 88 GLY A O 1
ATOM 719 N N . ILE A 1 89 ? 3.829 -9.611 -2.731 1.00 48.59 89 ILE A N 1
ATOM 720 C CA . ILE A 1 89 ? 3.762 -10.324 -4.013 1.00 48.59 89 ILE A CA 1
ATOM 721 C C . ILE A 1 89 ? 3.695 -9.280 -5.115 1.00 48.59 89 ILE A C 1
ATOM 723 O O . ILE A 1 89 ? 2.707 -8.563 -5.246 1.00 48.59 89 ILE A O 1
ATOM 727 N N . THR A 1 90 ? 4.808 -9.097 -5.820 1.00 54.09 90 THR A N 1
ATOM 728 C CA . THR A 1 90 ? 4.893 -8.041 -6.814 1.00 54.09 90 THR A CA 1
ATOM 729 C C . THR A 1 90 ? 4.002 -8.524 -7.933 1.00 54.09 90 THR A C 1
ATOM 731 O O . THR A 1 90 ? 4.393 -9.392 -8.706 1.00 54.09 90 THR A O 1
ATOM 734 N N . GLU A 1 91 ? 2.773 -8.019 -7.999 1.00 53.97 91 GLU A N 1
ATOM 735 C CA . GLU A 1 91 ? 1.801 -8.460 -8.999 1.00 53.97 91 GLU A CA 1
ATOM 736 C C . GLU A 1 91 ? 2.217 -8.089 -10.439 1.00 53.97 91 GLU A C 1
ATOM 738 O O . GLU A 1 91 ? 1.460 -8.302 -11.384 1.00 53.97 91 GLU A O 1
ATOM 743 N N . ALA A 1 92 ? 3.407 -7.509 -10.606 1.00 53.28 92 ALA A N 1
ATOM 744 C CA . ALA A 1 92 ? 4.049 -7.207 -11.870 1.00 53.28 92 ALA A CA 1
ATOM 745 C C . ALA A 1 92 ? 5.578 -7.445 -11.760 1.00 53.28 92 ALA A C 1
ATOM 747 O O . ALA A 1 92 ? 6.345 -6.484 -11.634 1.00 53.28 92 ALA A O 1
ATOM 748 N N . PRO A 1 93 ? 6.051 -8.711 -11.786 1.00 53.97 93 PRO A N 1
ATOM 749 C CA . PRO A 1 93 ? 7.482 -9.038 -11.709 1.00 53.97 93 PRO A CA 1
ATOM 750 C C . PRO A 1 93 ? 8.293 -8.401 -12.848 1.00 53.97 93 PRO A C 1
ATOM 752 O O . PRO A 1 93 ? 9.469 -8.100 -12.679 1.00 53.97 93 PRO A O 1
ATOM 755 N N . GLU A 1 94 ? 7.650 -8.127 -13.983 1.00 51.75 94 GLU A N 1
ATOM 756 C CA . GLU A 1 94 ? 8.255 -7.514 -15.167 1.00 51.75 94 GLU A CA 1
ATOM 757 C C . GLU A 1 94 ? 8.648 -6.039 -14.951 1.00 51.75 94 GLU A C 1
ATOM 759 O O . GLU A 1 94 ? 9.635 -5.571 -15.508 1.00 51.75 94 GLU A O 1
ATOM 764 N N . VAL A 1 95 ? 7.950 -5.312 -14.071 1.00 55.16 95 VAL A N 1
ATOM 765 C CA . VAL A 1 95 ? 8.200 -3.875 -13.837 1.00 55.16 95 VAL A CA 1
ATOM 766 C C . VAL A 1 95 ? 9.255 -3.647 -12.756 1.00 55.16 95 VAL A C 1
ATOM 768 O O . VAL A 1 95 ? 10.021 -2.685 -12.820 1.00 55.16 95 VAL A O 1
ATOM 771 N N . ALA A 1 96 ? 9.352 -4.569 -11.792 1.00 56.69 96 ALA A N 1
ATOM 772 C CA . ALA A 1 96 ? 10.412 -4.567 -10.786 1.00 56.69 96 ALA A CA 1
ATOM 773 C C . ALA A 1 96 ? 11.811 -4.754 -11.399 1.00 56.69 96 ALA A C 1
ATOM 775 O O . ALA A 1 96 ? 12.795 -4.290 -10.827 1.00 56.69 96 ALA A O 1
ATOM 776 N N . LEU A 1 97 ? 11.889 -5.394 -12.571 1.00 54.69 97 LEU A N 1
ATOM 777 C CA . LEU A 1 97 ? 13.125 -5.558 -13.336 1.00 54.69 97 LEU A CA 1
ATOM 778 C C . LEU A 1 97 ? 13.536 -4.271 -14.073 1.00 54.69 97 LEU A C 1
ATOM 780 O O . LEU A 1 97 ? 14.729 -4.014 -14.210 1.00 54.69 97 LEU A O 1
ATOM 784 N N . SER A 1 98 ? 12.570 -3.450 -14.500 1.00 63.22 98 SER A N 1
ATOM 785 C CA . SER A 1 98 ? 12.822 -2.224 -15.273 1.00 63.22 98 SER A CA 1
ATOM 786 C C . SER A 1 98 ? 13.057 -0.986 -14.403 1.00 63.22 98 SER A C 1
ATOM 788 O O . SER A 1 98 ? 13.828 -0.108 -14.786 1.00 63.22 98 SER A O 1
ATOM 790 N N . ASN A 1 99 ? 12.415 -0.886 -13.230 1.00 71.50 99 ASN A N 1
ATOM 791 C CA . ASN A 1 99 ? 12.617 0.238 -12.313 1.00 71.50 99 ASN A CA 1
ATOM 792 C C . ASN A 1 99 ? 12.388 -0.168 -10.837 1.00 71.50 99 ASN A C 1
ATOM 794 O O . ASN A 1 99 ? 11.241 -0.257 -10.385 1.00 71.50 99 ASN A O 1
ATOM 798 N N . PRO A 1 100 ? 13.456 -0.360 -10.038 1.00 77.62 100 PRO A N 1
ATOM 799 C CA . PRO A 1 100 ? 13.323 -0.770 -8.638 1.00 77.62 100 PRO A CA 1
ATOM 800 C C . PRO A 1 100 ? 12.677 0.307 -7.749 1.00 77.62 100 PRO A C 1
ATOM 802 O O . PRO A 1 100 ? 12.037 -0.018 -6.746 1.00 77.62 100 PRO A O 1
ATOM 805 N N . THR A 1 101 ? 12.802 1.587 -8.109 1.00 82.88 101 THR A N 1
ATOM 806 C CA . THR A 1 101 ? 12.171 2.698 -7.380 1.00 82.88 101 THR A CA 1
ATOM 807 C C . THR A 1 101 ? 10.651 2.655 -7.527 1.00 82.88 101 THR A C 1
ATOM 809 O O . THR A 1 101 ? 9.944 2.826 -6.534 1.00 82.88 101 THR A O 1
ATOM 812 N N . PHE A 1 102 ? 10.145 2.348 -8.725 1.00 84.50 102 PHE A N 1
ATOM 813 C CA . PHE A 1 102 ? 8.709 2.204 -8.976 1.00 84.50 102 PHE A CA 1
ATOM 814 C C . PHE A 1 102 ? 8.089 1.082 -8.140 1.00 84.50 102 PHE A C 1
ATOM 816 O O . PHE A 1 102 ? 7.092 1.302 -7.457 1.00 84.50 102 PHE A O 1
ATOM 823 N N . ALA A 1 103 ? 8.705 -0.105 -8.135 1.00 84.75 103 ALA A N 1
ATOM 824 C CA . ALA A 1 103 ? 8.195 -1.247 -7.376 1.00 84.75 103 ALA A CA 1
ATOM 825 C C . ALA A 1 103 ? 8.057 -0.930 -5.877 1.00 84.75 103 ALA A C 1
ATOM 827 O O . ALA A 1 103 ? 7.074 -1.315 -5.242 1.00 84.75 103 ALA A O 1
ATOM 828 N N . LYS A 1 104 ? 9.012 -0.172 -5.323 1.00 87.50 104 LYS A N 1
ATOM 829 C CA . LYS A 1 104 ? 8.957 0.312 -3.940 1.00 87.50 104 LYS A CA 1
ATOM 830 C C . LYS A 1 104 ? 7.824 1.319 -3.712 1.00 87.50 104 LYS A C 1
ATOM 832 O O . LYS A 1 104 ? 7.182 1.270 -2.670 1.00 87.50 104 LYS A O 1
ATOM 837 N N . GLN A 1 105 ? 7.590 2.244 -4.641 1.00 88.31 105 GLN A N 1
ATOM 838 C CA . GLN A 1 105 ? 6.505 3.224 -4.512 1.00 88.31 105 GLN A CA 1
ATOM 839 C C . GLN A 1 105 ? 5.134 2.554 -4.568 1.00 88.31 105 GLN A C 1
ATOM 841 O O . GLN A 1 105 ? 4.289 2.829 -3.722 1.00 88.31 105 GLN A O 1
ATOM 846 N N . VAL A 1 106 ? 4.934 1.639 -5.520 1.00 89.31 106 VAL A N 1
ATOM 847 C CA . VAL A 1 106 ? 3.685 0.881 -5.639 1.00 89.31 106 VAL A CA 1
ATOM 848 C C . VAL A 1 106 ? 3.410 0.106 -4.359 1.00 89.31 106 VAL A C 1
ATOM 850 O O . VAL A 1 106 ? 2.330 0.249 -3.805 1.00 89.31 106 VAL A O 1
ATOM 853 N N . SER A 1 107 ? 4.386 -0.643 -3.835 1.00 88.88 107 SER A N 1
ATOM 854 C CA . SER A 1 107 ? 4.167 -1.416 -2.608 1.00 88.88 107 SER A CA 1
ATOM 855 C C . SER A 1 107 ? 3.814 -0.533 -1.409 1.00 88.88 107 SER A C 1
ATOM 857 O O . SER A 1 107 ? 2.899 -0.867 -0.658 1.00 88.88 107 SER A O 1
ATOM 859 N N . GLN A 1 108 ? 4.477 0.619 -1.257 1.00 92.00 108 GLN A N 1
ATOM 860 C CA . GLN A 1 108 ? 4.163 1.587 -0.203 1.00 92.00 108 GLN A CA 1
ATOM 861 C C . GLN A 1 108 ? 2.746 2.153 -0.338 1.00 92.00 108 GLN A C 1
ATOM 863 O O . GLN A 1 108 ? 2.022 2.230 0.655 1.00 92.00 108 GLN A O 1
ATOM 868 N N . TYR A 1 109 ? 2.338 2.542 -1.547 1.00 95.12 109 TYR A N 1
ATOM 869 C CA . TYR A 1 109 ? 1.001 3.081 -1.775 1.00 95.12 109 TYR A CA 1
ATOM 870 C C . TYR A 1 109 ? -0.084 2.022 -1.610 1.00 95.12 109 TYR A C 1
ATOM 872 O O . TYR A 1 109 ? -1.075 2.304 -0.947 1.00 95.12 109 TYR A O 1
ATOM 880 N N . THR A 1 110 ? 0.113 0.803 -2.115 1.00 91.62 110 THR A N 1
ATOM 881 C CA . THR A 1 110 ? -0.838 -0.302 -1.933 1.00 91.62 110 THR A CA 1
ATOM 882 C C . THR A 1 110 ? -1.053 -0.608 -0.452 1.00 91.62 110 THR A C 1
ATOM 884 O O . THR A 1 110 ? -2.192 -0.638 -0.002 1.00 91.62 110 THR A O 1
ATOM 887 N N . GLN A 1 111 ? 0.019 -0.712 0.342 1.00 94.44 111 GLN A N 1
ATOM 888 C CA . GLN A 1 111 ? -0.099 -0.915 1.793 1.00 94.44 111 GLN A CA 1
ATOM 889 C C . GLN A 1 111 ? -0.879 0.212 2.484 1.00 94.44 111 GLN A C 1
ATOM 891 O O . GLN A 1 111 ? -1.689 -0.036 3.382 1.00 94.44 111 GLN A O 1
ATOM 896 N N . LEU A 1 112 ? -0.639 1.461 2.076 1.00 96.38 112 LEU A N 1
ATOM 897 C CA . LEU A 1 112 ? -1.342 2.616 2.625 1.00 96.38 112 LEU A CA 1
ATOM 898 C C . LEU A 1 112 ? -2.828 2.619 2.240 1.00 96.38 112 LEU A C 1
ATOM 900 O O . LEU A 1 112 ? -3.670 2.923 3.084 1.00 96.38 112 LEU A O 1
ATOM 904 N N . ILE A 1 113 ? -3.144 2.276 0.990 1.00 95.88 113 ILE A N 1
ATOM 905 C CA . ILE A 1 113 ? -4.515 2.138 0.487 1.00 95.88 113 ILE A CA 1
ATOM 906 C C . ILE A 1 113 ? -5.249 1.062 1.283 1.00 95.88 113 ILE A C 1
ATOM 908 O O . ILE A 1 113 ? -6.319 1.344 1.812 1.00 95.88 113 ILE A O 1
ATOM 912 N N . ASP A 1 114 ? -4.663 -0.126 1.441 1.00 95.19 114 ASP A N 1
ATOM 913 C CA . ASP A 1 114 ? -5.270 -1.226 2.198 1.00 95.19 114 ASP A CA 1
ATOM 914 C C . ASP A 1 114 ? -5.571 -0.813 3.640 1.00 95.19 114 ASP A C 1
ATOM 916 O O . ASP A 1 114 ? -6.702 -0.949 4.108 1.00 95.19 114 ASP A O 1
ATOM 920 N N . THR A 1 115 ? -4.598 -0.183 4.306 1.00 96.81 115 THR A N 1
ATOM 921 C CA . THR A 1 115 ? -4.771 0.331 5.672 1.00 96.81 115 THR A CA 1
ATOM 922 C C . THR A 1 115 ? -5.948 1.307 5.763 1.00 96.81 115 THR A C 1
ATOM 924 O O . THR A 1 115 ? -6.777 1.212 6.667 1.00 96.81 115 THR A O 1
ATOM 927 N N . LYS A 1 116 ? -6.056 2.241 4.813 1.00 96.25 116 LYS A N 1
ATOM 928 C CA . LYS A 1 116 ? -7.140 3.233 4.784 1.00 96.25 116 LYS A CA 1
ATOM 929 C C . LYS A 1 116 ? -8.492 2.626 4.433 1.00 96.25 116 LYS A C 1
ATOM 931 O O . LYS A 1 116 ? -9.509 3.083 4.946 1.00 96.25 116 LYS A O 1
ATOM 936 N N . ARG A 1 117 ? -8.529 1.605 3.576 1.00 95.62 117 ARG A N 1
ATOM 937 C CA . ARG A 1 117 ? -9.755 0.860 3.260 1.00 95.62 117 ARG A CA 1
ATOM 938 C C . ARG A 1 117 ? -10.279 0.125 4.484 1.00 95.62 117 ARG A C 1
ATOM 940 O O . ARG A 1 117 ? -11.490 0.109 4.697 1.00 95.62 117 ARG A O 1
ATOM 947 N N . ASP A 1 118 ? -9.388 -0.455 5.278 1.00 95.44 118 ASP A N 1
ATOM 948 C CA . ASP A 1 118 ? -9.756 -1.123 6.522 1.00 95.44 118 ASP A CA 1
ATOM 949 C C . ASP A 1 118 ? -10.244 -0.120 7.573 1.00 95.44 118 ASP A C 1
ATOM 951 O O . ASP A 1 118 ? -11.284 -0.344 8.191 1.00 95.44 118 ASP A O 1
ATOM 955 N N . GLU A 1 119 ? -9.583 1.035 7.701 1.00 95.25 119 GLU A N 1
ATOM 956 C CA . GLU A 1 119 ? -10.065 2.137 8.544 1.00 95.25 119 GLU A CA 1
ATOM 957 C C . GLU A 1 119 ? -11.455 2.617 8.096 1.00 95.25 119 GLU A C 1
ATOM 959 O O . GLU A 1 119 ? -12.364 2.769 8.914 1.00 95.25 119 GLU A O 1
ATOM 964 N N . LEU A 1 120 ? -11.659 2.787 6.785 1.00 94.06 120 LEU A N 1
ATOM 965 C CA . LEU A 1 120 ? -12.937 3.199 6.213 1.00 94.06 120 LEU A CA 1
ATOM 966 C C . LEU A 1 120 ? -14.039 2.188 6.542 1.00 94.06 120 LEU A C 1
ATOM 968 O O . LEU A 1 120 ? -15.122 2.584 6.972 1.00 94.06 120 LEU A O 1
ATOM 972 N N . ARG A 1 121 ? -13.763 0.889 6.379 1.00 94.12 121 ARG A N 1
ATOM 973 C CA . ARG A 1 121 ? -14.682 -0.197 6.754 1.00 94.12 121 ARG A CA 1
ATOM 974 C C . ARG A 1 121 ? -15.041 -0.128 8.228 1.00 94.12 121 ARG A C 1
ATOM 976 O O . ARG A 1 121 ? -16.223 -0.107 8.550 1.00 94.12 121 ARG A O 1
ATOM 983 N N . GLN A 1 122 ? -14.040 -0.019 9.096 1.00 94.38 122 GLN A N 1
ATOM 984 C CA . GLN A 1 122 ? -14.234 0.043 10.541 1.00 94.38 122 GLN A CA 1
ATOM 985 C C . GLN A 1 122 ? -15.094 1.248 10.949 1.00 94.38 122 GLN A C 1
ATOM 987 O O . GLN A 1 122 ? -16.029 1.129 11.739 1.00 94.38 122 GLN A O 1
ATOM 992 N N . MET A 1 123 ? -14.821 2.428 10.387 1.00 91.44 123 MET A N 1
ATOM 993 C CA . MET A 1 123 ? -15.572 3.644 10.713 1.00 91.44 123 MET A CA 1
ATOM 994 C C . MET A 1 123 ? -17.003 3.649 10.157 1.00 91.44 123 MET A C 1
ATOM 996 O O . MET A 1 123 ? -17.835 4.427 10.627 1.00 91.44 123 MET A O 1
ATOM 1000 N N . THR A 1 124 ? -17.298 2.788 9.182 1.00 92.75 124 THR A N 1
ATOM 1001 C CA . THR A 1 124 ? -18.613 2.665 8.538 1.00 92.75 124 THR A CA 1
ATOM 1002 C C . THR A 1 124 ? -19.363 1.387 8.920 1.00 92.75 124 THR A C 1
ATOM 1004 O O . THR A 1 124 ? -20.439 1.143 8.379 1.00 92.75 124 THR A O 1
ATOM 1007 N N . GLU A 1 125 ? -18.881 0.610 9.899 1.00 92.19 125 GLU A N 1
ATOM 1008 C CA . GLU A 1 125 ? -19.544 -0.618 10.381 1.00 92.19 125 GLU A CA 1
ATOM 1009 C C . GLU A 1 125 ? -21.012 -0.391 10.771 1.00 92.19 125 GLU A C 1
ATOM 1011 O O . GLU A 1 125 ? -21.874 -1.231 10.519 1.00 92.19 125 GLU A O 1
ATOM 1016 N N . SER A 1 126 ? -21.319 0.775 11.343 1.00 89.69 126 SER A N 1
ATOM 1017 C CA . SER A 1 126 ? -22.675 1.162 11.744 1.00 89.69 126 SER A CA 1
ATOM 1018 C C . SER A 1 126 ? -23.564 1.627 10.585 1.00 89.69 126 SER A C 1
ATOM 1020 O O . SER A 1 126 ? -24.778 1.737 10.760 1.00 89.69 126 SER A O 1
ATOM 1022 N N . ASN A 1 127 ? -22.996 1.901 9.405 1.00 89.75 127 ASN A N 1
ATOM 1023 C CA . ASN A 1 127 ? -23.728 2.334 8.216 1.00 89.75 127 ASN A CA 1
ATOM 1024 C C . ASN A 1 127 ? -23.146 1.722 6.920 1.00 89.75 127 ASN A C 1
ATOM 1026 O O . ASN A 1 127 ? -22.425 2.393 6.174 1.00 89.75 127 ASN A O 1
ATOM 1030 N N . PRO A 1 128 ? -23.515 0.469 6.592 1.00 90.69 128 PRO A N 1
ATOM 1031 C CA . PRO A 1 128 ? -23.014 -0.230 5.405 1.00 90.69 128 PRO A CA 1
ATOM 1032 C C . PRO A 1 128 ? -23.353 0.450 4.068 1.00 90.69 128 PRO A C 1
ATOM 1034 O O . PRO A 1 128 ? -22.630 0.283 3.086 1.00 90.69 128 PRO A O 1
ATOM 1037 N N . ASN A 1 129 ? -24.443 1.222 4.007 1.00 91.88 129 ASN A N 1
ATOM 1038 C CA . ASN A 1 129 ? -24.815 1.953 2.792 1.00 91.88 129 ASN A CA 1
ATOM 1039 C C . ASN A 1 129 ? -23.838 3.100 2.507 1.00 91.88 129 ASN A C 1
ATOM 1041 O O . ASN A 1 129 ? -23.475 3.303 1.351 1.00 91.88 129 ASN A O 1
ATOM 1045 N N . LEU A 1 130 ? -23.365 3.787 3.552 1.00 90.00 130 LEU A N 1
ATOM 1046 C CA . LEU A 1 130 ? -22.348 4.833 3.432 1.00 90.00 130 LEU A CA 1
ATOM 1047 C C . LEU A 1 130 ? -21.026 4.264 2.904 1.00 90.00 130 LEU A C 1
ATOM 1049 O O . LEU A 1 130 ? -20.423 4.840 2.003 1.00 90.00 130 LEU A O 1
ATOM 1053 N N . TYR A 1 131 ? -20.613 3.095 3.411 1.00 91.31 131 TYR A N 1
ATOM 1054 C CA . TYR A 1 131 ? -19.449 2.390 2.872 1.00 91.31 131 TYR A CA 1
ATOM 1055 C C . TYR A 1 131 ? -19.601 2.119 1.374 1.00 91.31 131 TYR A C 1
ATOM 1057 O O . TYR A 1 131 ? -18.688 2.381 0.596 1.00 91.31 131 TYR A O 1
ATOM 1065 N N . LYS A 1 132 ? -20.766 1.602 0.964 1.00 91.88 132 LYS A N 1
ATOM 1066 C CA . LYS A 1 132 ? -21.039 1.265 -0.434 1.00 91.88 132 LYS A CA 1
ATOM 1067 C C . LYS A 1 132 ? -20.964 2.491 -1.342 1.00 91.88 132 LYS A C 1
ATOM 1069 O O . LYS A 1 132 ? -20.408 2.382 -2.426 1.00 91.88 132 LYS A O 1
ATOM 1074 N N . GLU A 1 133 ? -21.502 3.629 -0.914 1.00 90.44 133 GLU A N 1
ATOM 1075 C CA . GLU A 1 133 ? -21.448 4.883 -1.673 1.00 90.44 133 GLU A CA 1
ATOM 1076 C C . GLU A 1 133 ? -20.001 5.344 -1.891 1.00 90.44 133 GLU A C 1
ATOM 1078 O O . GLU A 1 133 ? -19.600 5.630 -3.017 1.00 90.44 133 GLU A O 1
ATOM 1083 N N . PHE A 1 134 ? -19.185 5.304 -0.838 1.00 90.00 134 PHE A N 1
ATOM 1084 C CA . PHE A 1 134 ? -17.766 5.653 -0.904 1.00 90.00 134 PHE A CA 1
ATOM 1085 C C . PHE A 1 134 ? -16.918 4.660 -1.710 1.00 90.00 134 PHE A C 1
ATOM 1087 O O . PHE A 1 134 ? -15.971 5.060 -2.390 1.00 90.00 134 PHE A O 1
ATOM 1094 N N . ALA A 1 135 ? -17.264 3.373 -1.683 1.00 89.06 135 ALA A N 1
ATOM 1095 C CA . ALA A 1 135 ? -16.521 2.336 -2.392 1.00 89.06 135 ALA A CA 1
ATOM 1096 C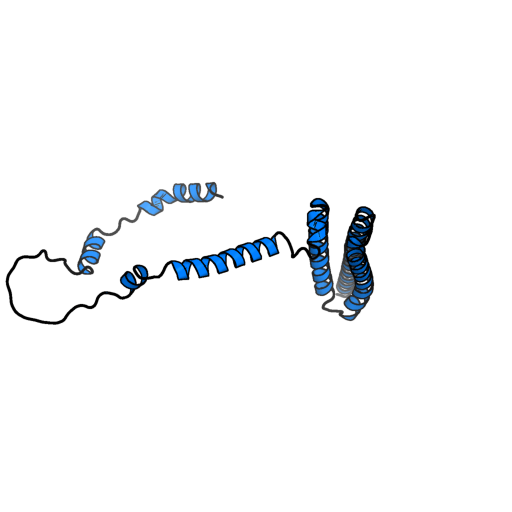 C . ALA A 1 135 ? -16.656 2.422 -3.924 1.00 89.06 135 ALA A C 1
ATOM 1098 O O . ALA A 1 135 ? -15.741 2.004 -4.627 1.00 89.06 135 ALA A O 1
ATOM 1099 N N . VAL A 1 136 ? -17.754 2.976 -4.456 1.00 91.81 136 VAL A N 1
ATOM 1100 C CA . VAL A 1 136 ? -18.001 3.030 -5.912 1.00 91.81 136 VAL A CA 1
ATOM 1101 C C . VAL A 1 136 ? -16.918 3.818 -6.653 1.00 91.81 136 VAL A C 1
ATOM 1103 O O . VAL A 1 136 ? -16.416 3.364 -7.681 1.00 91.81 136 VAL A O 1
ATOM 1106 N N . GLU A 1 137 ? -16.547 4.990 -6.142 1.00 88.31 137 GLU A N 1
ATOM 1107 C CA . GLU A 1 137 ? -15.544 5.845 -6.785 1.00 88.31 137 GLU A CA 1
ATOM 1108 C C . GLU A 1 137 ? -14.130 5.259 -6.645 1.00 88.31 137 GLU A C 1
ATOM 1110 O O . GLU A 1 137 ? -13.336 5.288 -7.588 1.00 88.31 137 GLU A O 1
ATOM 1115 N N . LEU A 1 138 ? -13.847 4.616 -5.507 1.00 92.88 138 LEU A N 1
ATOM 1116 C CA . LEU A 1 138 ? -12.602 3.879 -5.305 1.00 92.88 138 LEU A CA 1
ATOM 1117 C C . LEU A 1 138 ? -12.467 2.711 -6.296 1.00 92.88 138 LEU A C 1
ATOM 1119 O O . LEU A 1 138 ? -11.408 2.530 -6.893 1.00 92.88 138 LEU A O 1
ATOM 1123 N N . ASP A 1 139 ? -13.545 1.958 -6.530 1.00 93.88 139 ASP A N 1
ATOM 1124 C CA . ASP A 1 139 ? -13.568 0.861 -7.503 1.00 93.88 139 ASP A CA 1
ATOM 1125 C C . ASP A 1 139 ? -13.300 1.353 -8.935 1.00 93.88 139 ASP A C 1
ATOM 1127 O O . ASP A 1 139 ? -12.709 0.634 -9.745 1.00 93.88 139 ASP A O 1
ATOM 1131 N N . GLN A 1 140 ? -13.724 2.573 -9.277 1.00 94.94 140 GLN A N 1
ATOM 1132 C CA . GLN A 1 140 ? -13.435 3.165 -10.582 1.00 94.94 140 GLN A CA 1
ATOM 1133 C C . GLN A 1 140 ? -11.942 3.478 -10.741 1.00 94.94 140 GLN A C 1
ATOM 1135 O O . GLN A 1 140 ? -11.358 3.165 -11.786 1.00 94.94 140 GLN A O 1
ATOM 1140 N N . LEU A 1 141 ? -11.320 4.062 -9.714 1.00 96.00 141 LEU A N 1
ATOM 1141 C CA . LEU A 1 141 ? -9.879 4.313 -9.704 1.00 96.00 141 LEU A CA 1
ATOM 1142 C C . LEU A 1 141 ? -9.096 3.001 -9.802 1.00 96.00 141 LEU A C 1
ATOM 1144 O O . LEU A 1 141 ? -8.191 2.902 -10.630 1.00 96.00 141 LEU A O 1
ATOM 1148 N N . GLU A 1 142 ? -9.510 1.969 -9.067 1.00 94.19 142 GLU A N 1
ATOM 1149 C CA . GLU A 1 142 ? -8.872 0.653 -9.103 1.00 94.19 142 GLU A CA 1
ATOM 1150 C C . GLU A 1 142 ? -8.953 0.009 -10.492 1.00 94.19 142 GLU A C 1
ATOM 1152 O O . GLU A 1 142 ? -7.953 -0.460 -11.033 1.00 94.19 142 GLU A O 1
ATOM 1157 N N . ARG A 1 143 ? -10.116 0.060 -11.152 1.00 96.38 143 ARG A N 1
ATOM 1158 C CA . ARG A 1 143 ? -10.248 -0.419 -12.541 1.00 96.38 143 ARG A CA 1
ATOM 1159 C C . ARG A 1 143 ? -9.315 0.322 -13.495 1.00 96.38 143 ARG A C 1
ATOM 1161 O O . ARG A 1 143 ? -8.725 -0.302 -14.374 1.00 96.38 143 ARG A O 1
ATOM 1168 N N . SER A 1 144 ? -9.169 1.635 -13.326 1.00 95.94 144 SER A N 1
ATOM 1169 C CA . SER A 1 144 ? -8.237 2.438 -14.122 1.00 95.94 144 SER A CA 1
ATOM 1170 C C . SER A 1 144 ? -6.782 2.010 -13.888 1.00 95.94 144 SER A C 1
ATOM 1172 O O . SER A 1 144 ? -6.047 1.813 -14.856 1.00 95.94 144 SER A O 1
ATOM 1174 N N . TYR A 1 145 ? -6.386 1.735 -12.640 1.00 95.62 145 TYR A N 1
ATOM 1175 C CA . TYR A 1 145 ? -5.072 1.167 -12.325 1.00 95.62 145 TYR A CA 1
ATOM 1176 C C . TYR A 1 145 ? -4.842 -0.188 -13.009 1.00 95.62 145 TYR A C 1
ATOM 1178 O O . TYR A 1 145 ? -3.804 -0.392 -13.640 1.00 95.62 145 TYR A O 1
ATOM 1186 N N . GLN A 1 146 ? -5.819 -1.097 -12.947 1.00 94.19 146 GLN A N 1
ATOM 1187 C CA . GLN A 1 146 ? -5.712 -2.418 -13.576 1.00 94.19 146 GLN A CA 1
ATOM 1188 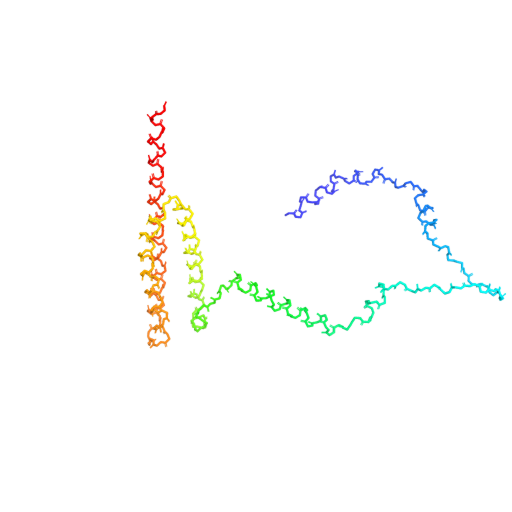C C . GLN A 1 146 ? -5.596 -2.331 -15.104 1.00 94.19 146 GLN A C 1
ATOM 1190 O O . GLN A 1 146 ? -4.818 -3.073 -15.707 1.00 94.19 146 GLN A O 1
ATOM 1195 N N . ASN A 1 147 ? -6.305 -1.390 -15.734 1.00 94.44 147 ASN A N 1
ATOM 1196 C CA . ASN A 1 147 ? -6.165 -1.127 -17.167 1.00 94.44 147 ASN A CA 1
ATOM 1197 C C . ASN A 1 147 ? -4.750 -0.637 -17.503 1.00 94.44 147 ASN A C 1
ATOM 1199 O O . ASN A 1 147 ? -4.095 -1.215 -18.367 1.00 94.44 147 ASN A O 1
ATOM 1203 N N . LEU A 1 148 ? -4.237 0.351 -16.760 1.00 93.75 148 LEU A N 1
ATOM 1204 C CA . LEU A 1 148 ? -2.872 0.857 -16.941 1.00 93.75 148 LEU A CA 1
ATOM 1205 C C . LEU A 1 148 ? -1.826 -0.254 -16.767 1.00 93.75 148 LEU A C 1
ATOM 1207 O O . LEU A 1 148 ? -0.904 -0.374 -17.572 1.00 93.75 148 LEU A O 1
ATOM 1211 N N . LYS A 1 149 ? -2.000 -1.114 -15.760 1.00 90.25 149 LYS A N 1
ATOM 1212 C CA . LYS A 1 149 ? -1.143 -2.280 -15.513 1.00 90.25 149 LYS A CA 1
ATOM 1213 C C . LYS A 1 149 ? -1.166 -3.273 -16.681 1.00 90.25 149 LYS A C 1
ATOM 1215 O O . LYS A 1 149 ? -0.126 -3.825 -17.028 1.00 90.25 149 LYS A O 1
ATOM 1220 N N . SER A 1 150 ? -2.330 -3.492 -17.297 1.00 90.62 150 SER A N 1
ATOM 1221 C CA . SER A 1 150 ? -2.482 -4.370 -18.469 1.00 90.62 150 SER A CA 1
ATOM 1222 C C . SER A 1 150 ? -1.868 -3.786 -19.748 1.00 90.62 150 SER A C 1
ATOM 1224 O O . SER A 1 150 ? -1.398 -4.534 -20.614 1.00 90.62 150 SER A O 1
ATOM 1226 N N . ASP A 1 151 ? -1.866 -2.460 -19.871 1.00 88.38 151 ASP A N 1
ATOM 1227 C CA . ASP A 1 151 ? -1.323 -1.743 -21.026 1.00 88.38 151 ASP A CA 1
ATOM 1228 C C . ASP A 1 151 ? 0.192 -1.545 -20.937 1.00 88.38 151 ASP A C 1
ATOM 1230 O O . ASP A 1 151 ? 0.867 -1.494 -21.966 1.00 88.38 151 ASP A O 1
ATOM 1234 N N . LEU A 1 152 ? 0.742 -1.494 -19.722 1.00 89.06 152 LEU A N 1
ATOM 1235 C CA . LEU A 1 152 ? 2.159 -1.266 -19.451 1.00 89.06 152 LEU A CA 1
ATOM 1236 C C . LEU A 1 152 ? 3.127 -2.134 -20.284 1.00 89.06 152 LEU A C 1
ATOM 1238 O O . LEU A 1 152 ? 4.006 -1.554 -20.921 1.00 89.06 152 LEU A O 1
ATOM 1242 N N . PRO A 1 153 ? 2.996 -3.476 -20.364 1.00 87.50 153 PRO A N 1
ATOM 1243 C CA . PRO A 1 153 ? 3.924 -4.289 -21.157 1.00 87.50 153 PRO A CA 1
ATOM 1244 C C . PRO A 1 153 ? 3.792 -4.061 -22.672 1.00 87.50 153 PRO A C 1
ATOM 1246 O O . PRO A 1 153 ? 4.722 -4.341 -23.421 1.00 87.50 153 PRO A O 1
ATOM 1249 N N . LYS A 1 154 ? 2.650 -3.541 -23.142 1.00 88.75 154 LYS A N 1
ATOM 1250 C CA . LYS A 1 154 ? 2.365 -3.299 -24.569 1.00 88.75 154 LYS A CA 1
ATOM 1251 C C . LYS A 1 154 ? 2.753 -1.887 -25.009 1.00 88.75 154 LYS A C 1
ATOM 1253 O O . LYS A 1 154 ? 2.791 -1.611 -26.208 1.00 88.75 154 LYS A O 1
ATOM 1258 N N . ASN A 1 155 ? 2.979 -0.981 -24.059 1.00 84.94 155 ASN A N 1
ATOM 1259 C CA . ASN A 1 155 ? 3.168 0.430 -24.344 1.00 84.94 155 ASN A CA 1
ATOM 1260 C C . ASN A 1 155 ? 4.645 0.734 -24.658 1.00 84.94 155 ASN A C 1
ATOM 1262 O O . ASN A 1 155 ? 5.506 0.452 -23.825 1.00 84.94 155 ASN A O 1
ATOM 1266 N N . PRO A 1 156 ? 4.963 1.356 -25.810 1.00 87.00 156 PRO A N 1
ATOM 1267 C CA . PRO A 1 156 ? 6.336 1.751 -26.131 1.00 87.00 156 PRO A CA 1
ATOM 1268 C C . PRO A 1 156 ? 6.891 2.823 -25.178 1.00 87.00 156 PRO A C 1
ATOM 1270 O O . PRO A 1 156 ? 8.104 2.947 -25.042 1.00 87.00 156 PRO A O 1
ATOM 1273 N N . ASN A 1 157 ? 6.024 3.586 -24.506 1.00 88.06 157 ASN A N 1
ATOM 1274 C CA . ASN A 1 157 ? 6.382 4.594 -23.516 1.00 88.06 157 ASN A CA 1
ATOM 1275 C C . ASN A 1 157 ? 5.958 4.152 -22.102 1.00 88.06 157 ASN A C 1
ATOM 1277 O O . ASN A 1 157 ? 5.036 4.701 -21.493 1.00 88.06 157 ASN A O 1
ATOM 1281 N N . GLN A 1 158 ? 6.637 3.122 -21.590 1.00 87.81 158 GLN A N 1
ATOM 1282 C CA . GLN A 1 158 ? 6.343 2.506 -20.290 1.00 87.81 158 GLN A CA 1
ATOM 1283 C C . GLN A 1 158 ? 6.447 3.491 -19.119 1.00 87.81 158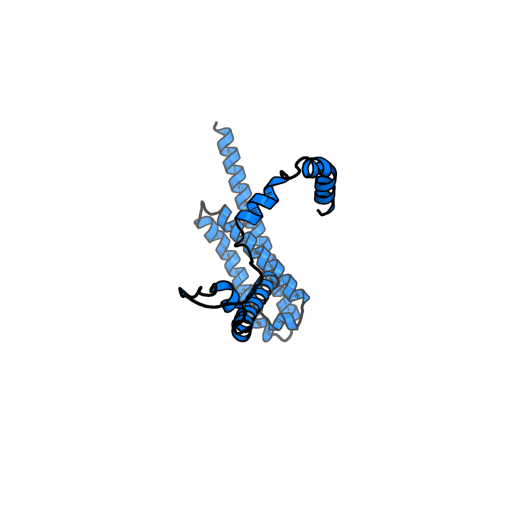 GLN A C 1
ATOM 1285 O O . GLN A 1 158 ? 5.687 3.384 -18.160 1.00 87.81 158 GLN A O 1
ATOM 1290 N N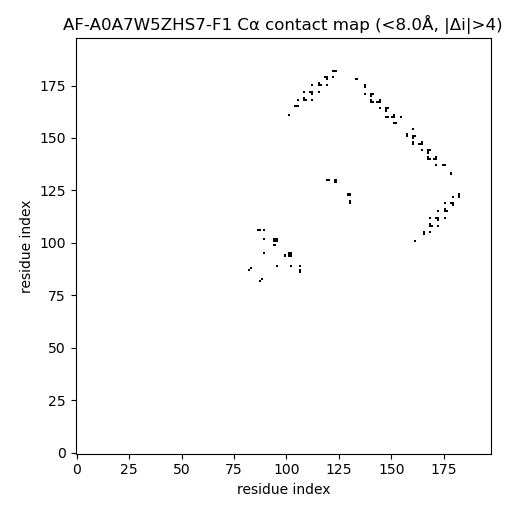 . GLU A 1 159 ? 7.354 4.468 -19.197 1.00 88.19 159 GLU A N 1
ATOM 1291 C CA . GLU A 1 159 ? 7.554 5.463 -18.141 1.00 88.19 159 GLU A CA 1
ATOM 1292 C C . GLU A 1 159 ? 6.303 6.323 -17.920 1.00 88.19 159 GLU A C 1
ATOM 1294 O O . GLU A 1 159 ? 5.896 6.538 -16.778 1.00 88.19 159 GLU A O 1
ATOM 1299 N N . VAL A 1 160 ? 5.636 6.749 -18.997 1.00 90.88 160 VAL A N 1
ATOM 1300 C CA . VAL A 1 160 ? 4.391 7.527 -18.901 1.00 90.88 160 VAL A CA 1
ATOM 1301 C C . VAL A 1 160 ? 3.266 6.697 -18.281 1.00 90.88 160 VAL A C 1
ATOM 1303 O O . VAL A 1 160 ? 2.514 7.203 -17.448 1.00 90.88 160 VAL A O 1
ATOM 1306 N N . VAL A 1 161 ? 3.165 5.411 -18.629 1.00 91.94 161 VAL A N 1
ATOM 1307 C CA . VAL A 1 161 ? 2.165 4.513 -18.025 1.00 91.94 161 VAL A CA 1
ATOM 1308 C C . VAL A 1 161 ? 2.453 4.302 -16.539 1.00 91.94 161 VAL A C 1
ATOM 1310 O O . VAL A 1 161 ? 1.542 4.399 -15.721 1.00 91.94 161 VAL A O 1
ATOM 1313 N N . ILE A 1 162 ? 3.718 4.099 -16.169 1.00 90.62 162 ILE A N 1
ATOM 1314 C CA . ILE A 1 162 ? 4.175 4.015 -14.776 1.00 90.62 162 ILE A CA 1
ATOM 1315 C C . ILE A 1 162 ? 3.779 5.267 -13.982 1.00 90.62 162 ILE A C 1
ATOM 1317 O O . ILE A 1 162 ? 3.239 5.155 -12.880 1.00 90.62 162 ILE A O 1
ATOM 1321 N N . GLN A 1 163 ? 4.010 6.459 -14.535 1.00 92.12 163 GLN A N 1
ATOM 1322 C CA . GLN A 1 163 ? 3.632 7.714 -13.885 1.00 92.12 163 GLN A CA 1
ATOM 1323 C C . GLN A 1 163 ? 2.114 7.819 -13.705 1.00 92.12 163 GLN A C 1
ATOM 1325 O O . GLN A 1 163 ? 1.653 8.172 -12.620 1.00 92.12 163 GLN A O 1
ATOM 1330 N N . ALA A 1 164 ? 1.330 7.443 -14.719 1.00 95.06 164 ALA A N 1
ATOM 1331 C CA . ALA A 1 164 ? -0.127 7.406 -14.619 1.00 95.06 164 ALA A CA 1
ATOM 1332 C C . ALA A 1 164 ? -0.614 6.402 -13.557 1.00 95.06 164 ALA A C 1
ATOM 1334 O O . ALA A 1 164 ? -1.559 6.691 -12.825 1.00 95.06 164 ALA A O 1
ATOM 1335 N N . MET A 1 165 ? 0.050 5.249 -13.423 1.00 94.31 165 MET A N 1
ATOM 1336 C CA . MET A 1 165 ? -0.247 4.269 -12.373 1.00 94.31 165 MET A CA 1
ATOM 1337 C C . MET A 1 165 ? 0.027 4.836 -10.979 1.00 94.31 165 MET A C 1
ATOM 1339 O O . MET A 1 165 ? -0.823 4.712 -10.102 1.00 94.31 165 MET A O 1
ATOM 1343 N N . ILE A 1 166 ? 1.180 5.485 -10.772 1.00 93.94 166 ILE A N 1
ATOM 1344 C CA . ILE A 1 166 ? 1.489 6.169 -9.505 1.00 93.94 166 ILE A CA 1
ATOM 1345 C C . ILE A 1 166 ? 0.429 7.228 -9.205 1.00 93.94 166 ILE A C 1
ATOM 1347 O O . ILE A 1 166 ? -0.082 7.283 -8.088 1.00 93.94 166 ILE A O 1
ATOM 1351 N N . GLN A 1 167 ? 0.086 8.048 -10.196 1.00 96.38 167 GLN A N 1
ATOM 1352 C CA . GLN A 1 167 ? -0.891 9.113 -10.028 1.00 96.38 167 GLN A CA 1
ATOM 1353 C C . GLN A 1 167 ? -2.270 8.564 -9.647 1.00 96.38 167 GLN A C 1
ATOM 1355 O O . GLN A 1 167 ? -2.936 9.130 -8.782 1.00 96.38 167 GLN A O 1
ATOM 1360 N N . ASN A 1 168 ? -2.678 7.442 -10.245 1.00 97.62 168 ASN A N 1
ATOM 1361 C CA . ASN A 1 168 ? -3.910 6.757 -9.880 1.00 97.62 168 ASN A CA 1
ATOM 1362 C C . ASN A 1 168 ? -3.890 6.310 -8.410 1.00 97.62 168 ASN A C 1
ATOM 1364 O O . ASN A 1 168 ? -4.822 6.620 -7.673 1.00 97.62 168 ASN A O 1
ATOM 1368 N N . LEU A 1 169 ? -2.810 5.659 -7.960 1.00 97.38 169 LEU A N 1
ATOM 1369 C CA . LEU A 1 169 ? -2.664 5.241 -6.560 1.00 97.38 169 LEU A CA 1
ATOM 1370 C C . LEU A 1 169 ? -2.713 6.437 -5.596 1.00 97.38 169 LEU A C 1
ATOM 1372 O O . LEU A 1 169 ? -3.335 6.357 -4.540 1.00 97.38 169 LEU A O 1
ATOM 1376 N N . GLN A 1 170 ? -2.101 7.563 -5.966 1.00 97.12 170 GLN A N 1
ATOM 1377 C CA . GLN A 1 170 ? -2.185 8.801 -5.188 1.00 97.12 170 GLN A CA 1
ATOM 1378 C C . GLN A 1 170 ? -3.627 9.311 -5.089 1.00 97.12 170 GLN A C 1
ATOM 1380 O O . GLN A 1 170 ? -4.081 9.620 -3.991 1.00 97.12 170 GLN A O 1
ATOM 1385 N N . TRP A 1 171 ? -4.383 9.309 -6.190 1.00 98.00 171 TRP A N 1
ATOM 1386 C CA . TRP A 1 171 ? -5.799 9.686 -6.164 1.00 98.00 171 TRP A CA 1
ATOM 1387 C C . TRP A 1 171 ? -6.644 8.756 -5.293 1.00 98.00 171 TRP A C 1
ATOM 1389 O O . TRP A 1 171 ? -7.527 9.235 -4.588 1.00 98.00 171 TRP A O 1
ATOM 1399 N N . GLN A 1 172 ? -6.358 7.450 -5.285 1.00 97.69 172 GLN A N 1
ATOM 1400 C CA . GLN A 1 172 ? -7.027 6.519 -4.370 1.00 97.69 172 GLN A CA 1
ATOM 1401 C C . GLN A 1 172 ? -6.777 6.900 -2.905 1.00 97.69 172 GLN A C 1
ATOM 1403 O O . GLN A 1 172 ? -7.705 6.913 -2.097 1.00 97.69 172 GLN A O 1
ATOM 1408 N N . ILE A 1 173 ? -5.534 7.247 -2.562 1.00 98.19 173 ILE A N 1
ATOM 1409 C CA . ILE A 1 173 ? -5.157 7.678 -1.210 1.00 98.19 173 ILE A CA 1
ATOM 1410 C C . ILE A 1 173 ? -5.862 8.985 -0.833 1.00 98.19 173 ILE A C 1
ATOM 1412 O O . ILE A 1 173 ? -6.397 9.086 0.273 1.00 98.19 173 ILE A O 1
ATOM 1416 N N . ASP A 1 174 ? -5.871 9.971 -1.729 1.00 97.88 174 ASP A N 1
ATOM 1417 C CA . ASP A 1 174 ? -6.495 11.276 -1.495 1.00 97.88 174 ASP A CA 1
ATOM 1418 C C . ASP A 1 174 ? -8.010 11.151 -1.307 1.00 97.88 174 ASP A C 1
ATOM 1420 O O . ASP A 1 174 ? -8.566 11.714 -0.360 1.00 97.88 174 ASP A O 1
ATOM 1424 N N . LEU A 1 175 ? -8.665 10.338 -2.140 1.00 97.19 175 LEU A N 1
ATOM 1425 C CA . LEU A 1 175 ? -10.084 10.029 -2.010 1.00 97.19 175 LEU A CA 1
ATOM 1426 C C . LEU A 1 175 ? -10.388 9.371 -0.658 1.00 97.19 175 LEU A C 1
ATOM 1428 O O . LEU A 1 175 ? -11.284 9.814 0.060 1.00 97.19 175 LEU A O 1
ATOM 1432 N N . LEU A 1 176 ? -9.617 8.350 -0.276 1.00 97.81 176 LEU A N 1
ATOM 1433 C CA . LEU A 1 176 ? -9.776 7.668 1.010 1.00 97.81 176 LEU A CA 1
ATOM 1434 C C . LEU A 1 176 ? -9.578 8.625 2.194 1.00 97.81 176 LEU A C 1
ATOM 1436 O O . LEU A 1 176 ? -10.349 8.588 3.151 1.00 97.81 176 LEU A O 1
ATOM 1440 N N . ASN A 1 177 ? -8.584 9.515 2.128 1.00 97.88 177 ASN A N 1
ATOM 1441 C CA . ASN A 1 177 ? -8.371 10.547 3.147 1.00 97.88 177 ASN A CA 1
ATOM 1442 C C . ASN A 1 177 ? -9.589 11.460 3.291 1.00 97.88 177 ASN A C 1
ATOM 1444 O O . ASN A 1 177 ? -10.032 11.727 4.408 1.00 97.88 177 ASN A O 1
ATOM 1448 N N . GLN A 1 178 ? -10.137 11.923 2.168 1.00 96.62 178 GLN A N 1
ATOM 1449 C CA . GLN A 1 178 ? -11.314 12.782 2.165 1.00 96.62 178 GLN A CA 1
ATOM 1450 C C . GLN A 1 178 ? -12.533 12.064 2.759 1.00 96.62 178 GLN A C 1
ATOM 1452 O O . GLN A 1 178 ? -13.254 12.641 3.572 1.00 96.62 178 GLN A O 1
ATOM 1457 N N . GLN A 1 179 ? -12.756 10.801 2.393 1.00 95.00 179 GLN A N 1
ATOM 1458 C CA . GLN A 1 179 ? -13.867 10.002 2.915 1.00 95.00 179 GLN A CA 1
ATOM 1459 C C . GLN A 1 179 ? -13.763 9.805 4.434 1.00 95.00 179 GLN A C 1
ATOM 1461 O O . GLN A 1 179 ? -14.744 10.003 5.155 1.00 95.00 179 GLN A O 1
ATOM 1466 N N . LEU A 1 180 ? -12.568 9.486 4.937 1.00 96.06 180 LEU A N 1
ATOM 1467 C CA . LEU A 1 180 ? -12.308 9.354 6.373 1.00 96.06 180 LEU A CA 1
ATOM 1468 C C . LEU A 1 180 ? -12.541 10.674 7.125 1.00 96.06 180 LEU A C 1
ATOM 1470 O O . LEU A 1 180 ? -13.198 10.676 8.167 1.00 96.06 180 LEU A O 1
ATOM 1474 N N . ASP A 1 181 ? -12.079 11.803 6.582 1.00 96.31 181 ASP A N 1
ATOM 1475 C CA . ASP A 1 181 ? -12.307 13.133 7.166 1.00 96.31 181 ASP A CA 1
ATOM 1476 C C . ASP A 1 181 ? -13.806 13.474 7.246 1.00 96.31 181 ASP A C 1
ATOM 1478 O O . ASP A 1 181 ? -14.295 13.933 8.283 1.00 96.31 181 ASP A O 1
ATOM 1482 N N . ILE A 1 182 ? -14.574 13.176 6.193 1.00 94.19 182 ILE A N 1
ATOM 1483 C CA . ILE A 1 182 ? -16.033 13.356 6.186 1.00 94.19 182 ILE A CA 1
ATOM 1484 C C . ILE A 1 182 ? -16.686 12.539 7.308 1.00 94.19 182 ILE A C 1
ATOM 1486 O O . ILE A 1 182 ? -17.507 13.075 8.060 1.00 94.19 182 ILE A O 1
ATOM 1490 N N . ILE A 1 183 ? -16.305 11.268 7.472 1.00 93.06 183 ILE A N 1
ATOM 1491 C CA . ILE A 1 183 ? -16.858 10.409 8.529 1.00 93.06 183 ILE A CA 1
ATOM 1492 C C . ILE A 1 183 ? -16.530 10.964 9.917 1.00 93.06 183 ILE A C 1
ATOM 1494 O O . ILE A 1 183 ? -17.414 11.043 10.777 1.00 93.06 183 ILE A O 1
ATOM 1498 N N . GLN A 1 184 ? -15.291 11.408 10.135 1.00 92.81 184 GLN A N 1
ATOM 1499 C CA . GLN A 1 184 ? -14.883 12.018 11.400 1.00 92.81 184 GLN A CA 1
ATOM 1500 C C . GLN A 1 184 ? -15.697 13.282 11.708 1.00 92.81 184 GLN A C 1
ATOM 1502 O O . GLN A 1 184 ? -16.181 13.445 12.831 1.00 92.81 184 GLN A O 1
ATOM 1507 N N . ARG A 1 185 ? -15.933 14.149 10.715 1.00 92.56 185 ARG A N 1
ATOM 1508 C CA . ARG A 1 185 ? -16.777 15.346 10.880 1.00 92.56 185 ARG A CA 1
ATOM 1509 C C . ARG A 1 185 ? -18.216 14.997 11.245 1.00 92.56 185 ARG A C 1
ATOM 1511 O O . ARG A 1 185 ? -18.775 15.623 12.146 1.00 92.56 185 ARG A O 1
ATOM 1518 N N . ILE A 1 186 ? -18.807 14.002 10.580 1.00 89.44 186 ILE A N 1
ATOM 1519 C CA . ILE A 1 186 ? -20.170 13.534 10.878 1.00 89.44 186 ILE A CA 1
ATOM 1520 C C . ILE A 1 186 ? -20.243 13.020 12.320 1.00 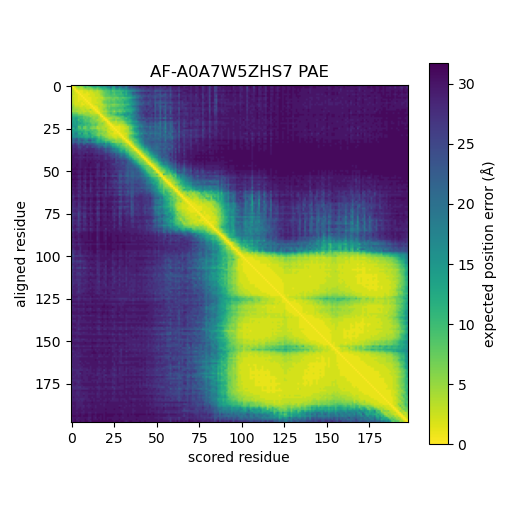89.44 186 ILE A C 1
ATOM 1522 O O . ILE A 1 186 ? -21.128 13.424 13.078 1.00 89.44 186 ILE A O 1
ATOM 1526 N N . LYS A 1 187 ? -19.279 12.189 12.732 1.00 88.00 187 LYS A N 1
ATOM 1527 C CA . LYS A 1 187 ? -19.205 11.638 14.091 1.00 88.00 187 LYS A CA 1
ATOM 1528 C C . LYS A 1 187 ? -19.077 12.737 15.149 1.00 88.00 187 LYS A C 1
ATOM 1530 O O . LYS A 1 187 ? -19.829 12.740 16.122 1.00 88.00 187 LYS A O 1
ATOM 1535 N N . ASN A 1 188 ? -18.187 13.705 14.935 1.00 90.31 188 ASN A N 1
ATOM 1536 C CA . ASN A 1 188 ? -17.975 14.813 15.869 1.00 90.31 188 ASN A CA 1
ATOM 1537 C C . ASN A 1 188 ? -19.226 15.690 16.006 1.00 90.31 188 ASN A C 1
ATOM 1539 O O . ASN A 1 188 ? -19.613 16.048 17.118 1.00 90.31 188 ASN A O 1
ATOM 1543 N N . LYS A 1 189 ? -19.905 15.994 14.893 1.00 89.81 189 LYS A N 1
ATOM 1544 C CA . LYS A 1 189 ? -21.152 16.770 14.905 1.00 89.81 189 LYS A CA 1
ATOM 1545 C C . LYS A 1 189 ? -22.256 16.072 15.707 1.00 89.81 189 LYS A C 1
ATOM 1547 O O . LYS A 1 189 ? -22.946 16.734 16.479 1.00 89.81 189 LYS A O 1
ATOM 1552 N N . ASN A 1 190 ? -22.395 14.755 15.560 1.00 80.75 190 ASN A N 1
ATOM 1553 C CA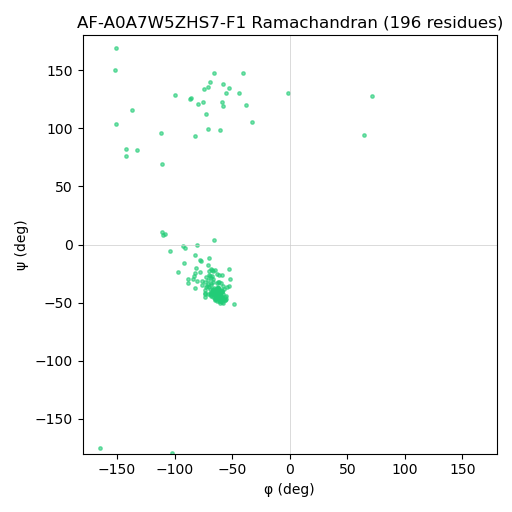 . ASN A 1 190 ? -23.390 13.975 16.300 1.00 80.75 190 ASN A CA 1
ATOM 1554 C C . ASN A 1 190 ? -23.095 13.945 17.808 1.00 80.75 190 ASN A C 1
ATOM 1556 O O . ASN A 1 190 ? -24.016 14.088 18.609 1.00 80.75 190 ASN A O 1
ATOM 1560 N N . ASN A 1 191 ? -21.822 13.845 18.202 1.00 80.12 191 ASN A N 1
ATOM 1561 C CA . ASN A 1 191 ? -21.429 13.881 19.614 1.00 80.12 191 ASN A CA 1
ATOM 1562 C C . ASN A 1 191 ? -21.767 15.231 20.271 1.00 80.12 191 ASN A C 1
ATOM 1564 O O . ASN A 1 191 ? -22.354 15.259 21.349 1.00 80.12 191 ASN A O 1
ATOM 1568 N N . HIS A 1 192 ? -21.468 16.351 19.600 1.00 73.00 192 HIS A N 1
ATOM 1569 C CA . HIS A 1 192 ? -21.803 17.690 20.104 1.00 73.00 192 HIS A CA 1
ATOM 1570 C C . HIS A 1 192 ? -23.311 17.961 20.173 1.00 73.00 192 HIS A C 1
ATOM 1572 O O . HIS A 1 192 ? -23.755 18.749 21.006 1.00 73.00 192 HIS A O 1
ATOM 1578 N N . ALA A 1 193 ? -24.104 17.346 19.291 1.00 70.31 193 ALA A N 1
ATOM 1579 C CA . ALA A 1 193 ? -25.558 17.450 19.352 1.00 70.31 193 ALA A CA 1
ATOM 1580 C C . ALA A 1 193 ? -26.131 16.702 20.567 1.00 70.31 193 ALA A C 1
ATOM 1582 O O . ALA A 1 193 ? -27.067 17.195 21.185 1.00 70.31 193 ALA A O 1
ATOM 1583 N N . ASN A 1 194 ? -25.550 15.555 20.931 1.00 68.44 194 ASN A N 1
ATOM 1584 C CA . ASN A 1 194 ? -26.015 14.745 22.057 1.00 68.44 194 ASN A CA 1
ATOM 1585 C C . ASN A 1 194 ? -25.663 15.367 23.425 1.00 68.44 194 ASN A C 1
ATOM 1587 O O . ASN A 1 194 ? -26.445 15.258 24.360 1.00 68.44 194 ASN A O 1
ATOM 1591 N N . ASP A 1 195 ? -24.528 16.070 23.520 1.00 68.12 195 ASP A N 1
ATOM 1592 C CA . ASP A 1 195 ? -24.069 16.768 24.736 1.00 68.12 195 ASP A CA 1
ATOM 1593 C C . ASP A 1 195 ? -24.917 18.007 25.089 1.00 68.12 195 ASP A C 1
ATOM 1595 O O . ASP A 1 195 ? -25.031 18.383 26.245 1.00 68.12 195 ASP A O 1
ATOM 1599 N N . LYS A 1 196 ? -25.572 18.638 24.102 1.00 58.34 196 LYS A N 1
ATOM 1600 C CA . LYS A 1 196 ? -26.453 19.804 24.327 1.00 58.34 196 LYS A CA 1
ATOM 1601 C C . LYS A 1 196 ? -27.873 19.456 24.786 1.00 58.34 196 LYS A C 1
ATOM 1603 O O . LYS A 1 196 ? -28.646 20.371 25.064 1.00 58.34 196 LYS A O 1
ATOM 1608 N N . ILE A 1 197 ? -28.247 18.178 24.759 1.00 60.78 197 ILE A N 1
ATOM 1609 C CA . ILE A 1 197 ? -29.604 17.700 25.081 1.00 60.78 197 ILE A CA 1
ATOM 1610 C C . ILE A 1 197 ? -29.647 17.058 26.486 1.00 60.78 197 ILE A C 1
ATOM 1612 O O . ILE A 1 197 ? -30.730 16.736 26.976 1.00 60.78 197 ILE A O 1
ATOM 1616 N N . MET A 1 198 ? -28.494 16.912 27.149 1.00 49.41 198 MET A N 1
ATOM 1617 C CA . MET A 1 198 ? -28.378 16.528 28.563 1.00 49.41 198 MET A CA 1
ATOM 1618 C C . MET A 1 198 ? -28.144 17.750 29.450 1.00 49.41 198 MET A C 1
ATOM 1620 O O . MET A 1 198 ? -28.560 17.680 30.627 1.00 49.41 198 MET A O 1
#

Secondary structure (DSSP, 8-state):
-HHHHHHHHHHTHHHHHS-PPPTTHHHHHHHTSPP-PPP----------PPPPHHHHHTTS--HHHHHHHHHHHHHHHHHHHHHHHS---S-HHHHHH-HHHHHHHHHHHHHHHHHHHHHHHHTTT-HHHHHHHHHHHHHHHHHHHHHHHHGGG-S-HHHHHHHHHHHHHHHHHHHHHHHHHHHHHHHHHHHHHHT--

pLDDT: mean 77.89, std 16.87, range [40.22, 98.19]

Solvent-accessible surface area (backbone atoms only — not comparable to full-atom values): 11851 Å² total; per-residue (Å²): 118,71,69,59,55,55,48,52,53,62,79,40,44,68,75,66,68,70,70,74,78,63,84,62,54,61,56,56,53,53,73,74,42,84,81,84,77,80,91,76,93,84,84,92,79,90,83,83,88,82,80,81,70,73,71,73,57,53,70,76,70,56,61,61,69,60,56,48,53,52,50,46,53,51,47,52,50,48,49,50,50,50,42,45,72,78,48,58,77,62,93,50,65,73,51,45,75,75,35,61,68,56,48,54,50,50,52,55,48,51,55,51,43,52,53,48,51,52,50,47,50,64,77,22,66,92,38,63,67,61,43,54,62,60,44,54,60,49,52,51,47,49,52,51,39,53,48,41,62,69,43,34,88,76,41,94,59,40,67,61,40,52,51,52,39,52,51,40,54,49,50,49,44,53,52,48,51,52,53,49,51,51,52,51,53,54,52,52,53,53,53,58,56,57,64,75,75,110

Organism: NCBI:txid370973